Protein AF-0000000085150588 (afdb_homodimer)

Sequence (222 aa):
MSSGKPLPDKWLKNQQAAKATQVAFDLDEKFQYSIRKEALDKGVSPSDQIRTILGLSVSKRPKRPRLTVSLNAEDYVILAQKYGLESESQLEIKKRVLDDLVHFVDTKSSKMSSGKPLPDKWLKNQQAAKATQVAFDLDEKFQYSIRKEALDKGVSPSDQIRTILGLSVSKRPKRPRLTVSLNAEDYVILAQKYGLESESQLEIKKRVLDDLVHFVDTKSSK

Nearest PDB structures (foldseek):
  3trb-assembly1_A  TM=3.420E-01  e=7.280E+00  Coxiella burnetii
  6wbr-assembly1_A  TM=3.311E-01  e=8.889E+00  Acidothermus cellulolyticus 11B
  3trb-assembly1_A  TM=2.715E-01  e=5.198E+00  Coxiella burnetii

Radius of gyration: 21.75 Å; Cα contacts (8 Å, |Δi|>4): 208; chains: 2; bounding box: 63×60×40 Å

Foldseek 3Di:
DPPPPPPPPVVVVVVVVVPDDDDDDDDDPVVLCVLCVVCVVVVHHSVQSVCVVVVHDDDPPNDPPDDDDDDDLVNLPVLCVVVVHDSVPVVVSVVVVVVVVVVVVVVVVVD/DPPPPPPPPVVVVVVVVVPDDDDDDDDDPVVLCVLCVVCVVVVHHSVQSVCVVVVHDDDPPPDPDDDDDDDDLVNLPVLCVVVVHDSVPVVVSVVVVVVVVVVVVVVVVVD

Organism: Shewanella frigidimarina (strain NCIMB 400) (NCBI:txid318167)

Secondary structure (DSSP, 8-state):
--------HHHHHHHHHHHPEEEEE---HHHHHHHHHHHHHHTS-HHHHHHHHHT-----------EEEEE-HHHHHHHHHHHT--TT-HHHHHHHHHHHHHHHHHHHHT-/--------HHHHHHHHHHHPEEEEE---HHHHHHHHHHHHHHTS-HHHHHHHHHT-----------EEEEE-HHHHHHHHHHHT--TT-HHHHHHHHHHHHHHHHHHHHT-

pLDDT: mean 82.76, std 15.66, range [29.34, 97.56]

Structure (mmCIF, N/CA/C/O backbone):
data_AF-0000000085150588-model_v1
#
loop_
_entity.id
_entity.type
_entity.pdbx_description
1 polymer 'Uncharacterized protein'
#
loop_
_atom_site.group_PDB
_atom_site.id
_atom_site.type_symbol
_atom_site.label_atom_id
_atom_site.label_alt_id
_atom_site.label_comp_id
_atom_site.label_asym_id
_atom_site.label_entity_id
_atom_site.label_seq_id
_atom_site.pdbx_PDB_ins_code
_atom_site.Cartn_x
_atom_site.Cartn_y
_atom_site.Cartn_z
_atom_site.occupancy
_atom_site.B_iso_or_equiv
_atom_site.auth_seq_id
_atom_site.auth_comp_id
_atom_site.auth_asym_id
_atom_site.auth_atom_id
_atom_site.pdbx_PDB_model_num
ATOM 1 N N . MET A 1 1 ? 31.609 -27.297 23.453 1 29.34 1 MET A N 1
ATOM 2 C CA . MET A 1 1 ? 30.547 -27.188 22.453 1 29.34 1 MET A CA 1
ATOM 3 C C . MET A 1 1 ? 29.766 -25.891 22.625 1 29.34 1 MET A C 1
ATOM 5 O O . MET A 1 1 ? 29.156 -25.672 23.672 1 29.34 1 MET A O 1
ATOM 9 N N . SER A 1 2 ? 30.203 -24.719 22.188 1 37.94 2 SER A N 1
ATOM 10 C CA . SER A 1 2 ? 29.641 -23.406 22.438 1 37.94 2 SER A CA 1
ATOM 11 C C . SER A 1 2 ? 28.156 -23.375 22.094 1 37.94 2 SER A C 1
ATOM 13 O O . SER A 1 2 ? 27.734 -23.891 21.062 1 37.94 2 SER A O 1
ATOM 15 N N . SER A 1 3 ? 27.219 -23.5 22.984 1 39.31 3 SER A N 1
ATOM 16 C CA . SER A 1 3 ? 25.766 -23.5 22.953 1 39.31 3 SER A CA 1
ATOM 17 C C . SER A 1 3 ? 25.234 -22.359 22.094 1 39.31 3 SER A C 1
ATOM 19 O O . SER A 1 3 ? 25.469 -21.188 22.391 1 39.31 3 SER A O 1
ATOM 21 N N . GLY A 1 4 ? 25.375 -22.406 20.797 1 41.56 4 GLY A N 1
ATOM 22 C CA . GLY A 1 4 ? 24.938 -21.422 19.812 1 41.56 4 GLY A CA 1
ATOM 23 C C . GLY A 1 4 ? 23.594 -20.797 20.156 1 41.56 4 GLY A C 1
ATOM 24 O O . GLY A 1 4 ? 22.625 -21.516 20.406 1 41.56 4 GLY A O 1
ATOM 25 N N . LYS A 1 5 ? 23.547 -19.797 20.984 1 48.47 5 LYS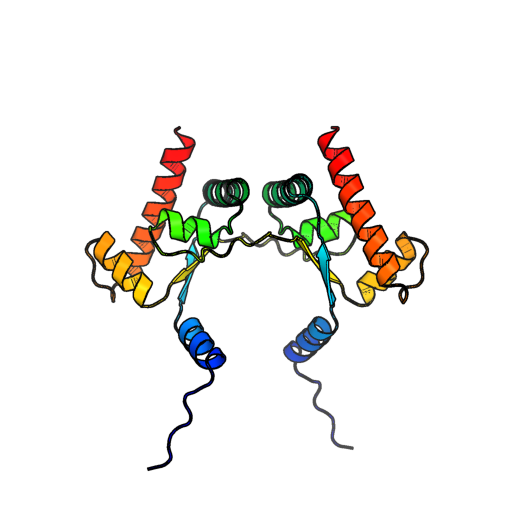 A N 1
ATOM 26 C CA . LYS A 1 5 ? 22.375 -19.062 21.406 1 48.47 5 LYS A CA 1
ATOM 27 C C . LYS A 1 5 ? 21.375 -18.922 20.25 1 48.47 5 LYS A C 1
ATOM 29 O O . LYS A 1 5 ? 21.75 -18.594 19.125 1 48.47 5 LYS A O 1
ATOM 34 N N . PRO A 1 6 ? 20.25 -19.625 20.328 1 51.84 6 PRO A N 1
ATOM 35 C CA . PRO A 1 6 ? 19.203 -19.562 19.312 1 51.84 6 PRO A CA 1
ATOM 36 C C . PRO A 1 6 ? 18.953 -18.156 18.797 1 51.84 6 PRO A C 1
ATOM 38 O O . PRO A 1 6 ? 19.125 -17.188 19.547 1 51.84 6 PRO A O 1
ATOM 41 N N . LEU A 1 7 ? 19.25 -17.891 17.609 1 57.31 7 LEU A N 1
ATOM 42 C CA . LEU A 1 7 ? 19.078 -16.578 17.016 1 57.31 7 LEU A CA 1
ATOM 43 C C . LEU A 1 7 ? 17.719 -15.992 17.375 1 57.31 7 LEU A C 1
ATOM 45 O O . LEU A 1 7 ? 16.734 -16.734 17.531 1 57.31 7 LEU A O 1
ATOM 49 N N . PRO A 1 8 ? 17.688 -14.734 17.891 1 63.12 8 PRO A N 1
ATOM 50 C CA . PRO A 1 8 ? 16.438 -14.07 18.266 1 63.12 8 PRO A CA 1
ATOM 51 C C . PRO A 1 8 ? 15.352 -14.195 17.203 1 63.12 8 PRO A C 1
ATOM 53 O O . PRO A 1 8 ? 15.656 -14.359 16.016 1 63.12 8 PRO A O 1
ATOM 56 N N . ASP A 1 9 ? 14.156 -14.422 17.578 1 59.47 9 ASP A N 1
ATOM 57 C CA . ASP A 1 9 ? 12.969 -14.602 16.75 1 59.47 9 ASP A CA 1
ATOM 58 C C . ASP A 1 9 ? 12.961 -13.609 15.586 1 59.47 9 ASP A C 1
ATOM 60 O O . ASP A 1 9 ? 12.578 -13.961 14.461 1 59.47 9 ASP A O 1
ATOM 64 N N . LYS A 1 10 ? 13.367 -12.422 15.836 1 59.25 10 LYS A N 1
ATOM 65 C CA . LYS A 1 10 ? 13.391 -11.398 14.789 1 59.25 10 LYS A CA 1
ATOM 66 C C . LYS A 1 10 ? 14.336 -11.789 13.656 1 59.25 10 LYS A C 1
ATOM 68 O O . LYS A 1 10 ? 14.039 -11.555 12.484 1 59.25 10 LYS A O 1
ATOM 73 N N . TRP A 1 11 ? 15.336 -12.312 14.016 1 61.72 11 TRP A N 1
ATOM 74 C CA . TRP A 1 11 ? 16.328 -12.711 13.023 1 61.72 11 TRP A CA 1
ATOM 75 C C . TRP A 1 11 ? 15.805 -13.859 12.164 1 61.72 11 TRP A C 1
ATOM 77 O O . TRP A 1 11 ? 16.016 -13.875 10.945 1 61.72 11 TRP A O 1
ATOM 87 N N . LEU A 1 12 ? 15.211 -14.82 12.852 1 58.12 12 LEU A N 1
ATOM 88 C CA . LEU A 1 12 ? 14.625 -15.945 12.117 1 58.12 12 LEU A CA 1
ATOM 89 C C . LEU A 1 12 ? 13.594 -15.453 11.102 1 58.12 12 LEU A C 1
ATOM 91 O O . LEU A 1 12 ? 13.562 -15.93 9.969 1 58.12 12 LEU A O 1
ATOM 95 N N . LYS A 1 13 ? 12.773 -14.57 11.555 1 63.75 13 LYS A N 1
ATOM 96 C CA . LYS A 1 13 ? 11.781 -13.992 10.656 1 63.75 13 LYS A CA 1
ATOM 97 C C . LYS A 1 13 ? 12.445 -13.266 9.484 1 63.75 13 LYS A C 1
ATOM 99 O O . LYS A 1 13 ? 11.977 -13.359 8.352 1 63.75 13 LYS A O 1
ATOM 104 N N . ASN A 1 14 ? 13.492 -12.656 9.891 1 63.53 14 ASN A N 1
ATOM 105 C CA . ASN A 1 14 ? 14.234 -11.969 8.844 1 63.53 14 ASN A CA 1
ATOM 106 C C . ASN A 1 14 ? 14.844 -12.945 7.844 1 63.53 14 ASN A C 1
ATOM 108 O O . ASN A 1 14 ? 14.883 -12.672 6.645 1 63.53 14 ASN A O 1
ATOM 112 N N . GLN A 1 15 ? 15.266 -14.008 8.344 1 62.12 15 GLN A N 1
ATOM 113 C CA . GLN A 1 15 ? 15.844 -15.023 7.473 1 62.12 15 GLN A CA 1
ATOM 114 C C . GLN A 1 15 ? 14.789 -15.633 6.555 1 62.12 15 GLN A C 1
ATOM 116 O O . GLN A 1 15 ? 15.062 -15.891 5.379 1 62.12 15 GLN A O 1
ATOM 121 N N . GLN A 1 16 ? 13.672 -15.906 7.184 1 63.41 16 GLN A N 1
ATOM 122 C CA . GLN A 1 16 ? 12.578 -16.422 6.371 1 63.41 16 GLN A CA 1
ATOM 123 C C . GLN A 1 16 ? 12.156 -15.414 5.309 1 63.41 16 GLN A C 1
ATOM 125 O O . GLN A 1 16 ? 11.906 -15.781 4.16 1 63.41 16 GLN A O 1
ATOM 130 N N . ALA A 1 17 ? 12.125 -14.195 5.805 1 63.41 17 ALA A N 1
ATOM 131 C CA . ALA A 1 17 ? 11.797 -13.133 4.863 1 63.41 17 ALA A CA 1
ATOM 132 C C . ALA A 1 17 ? 12.859 -13.023 3.771 1 63.41 17 ALA A C 1
ATOM 134 O O . ALA A 1 17 ? 12.547 -12.758 2.611 1 63.41 17 ALA A O 1
ATOM 135 N N . ALA A 1 18 ? 13.969 -13.336 4.184 1 64.31 18 ALA A N 1
ATOM 136 C CA . ALA A 1 18 ? 15.094 -13.266 3.252 1 64.31 18 ALA A CA 1
ATOM 137 C C . ALA A 1 18 ? 14.992 -14.352 2.189 1 64.31 18 ALA A C 1
ATOM 139 O O . ALA A 1 18 ? 15.477 -14.18 1.067 1 64.31 18 ALA A O 1
ATOM 140 N N . LYS A 1 19 ? 14.242 -15.367 2.576 1 74.62 19 LYS A N 1
ATOM 141 C CA . LYS A 1 19 ? 14.133 -16.469 1.631 1 74.62 19 LYS A CA 1
ATOM 142 C C . LYS A 1 19 ? 12.898 -16.312 0.743 1 74.62 19 LYS A C 1
ATOM 144 O O . LYS A 1 19 ? 12.781 -16.984 -0.287 1 74.62 19 LYS A O 1
ATOM 149 N N . ALA A 1 20 ? 12.18 -15.391 1.243 1 81.56 20 ALA A N 1
ATOM 150 C CA . ALA A 1 20 ? 10.984 -15.148 0.437 1 81.56 20 ALA A CA 1
ATOM 151 C C . ALA A 1 20 ? 11.32 -14.367 -0.827 1 81.56 20 ALA A C 1
ATOM 153 O O . ALA A 1 20 ? 12.219 -13.516 -0.817 1 81.56 20 ALA A O 1
ATOM 154 N N . THR A 1 21 ? 10.734 -14.828 -1.902 1 84.38 21 THR A N 1
ATOM 155 C CA . THR A 1 21 ? 10.922 -14.133 -3.172 1 84.38 21 THR A CA 1
ATOM 156 C C . THR A 1 21 ? 9.719 -13.242 -3.482 1 84.38 21 THR A C 1
ATOM 158 O O . THR A 1 21 ? 8.578 -13.617 -3.236 1 84.38 21 THR A O 1
ATOM 161 N N . GLN A 1 22 ? 10.062 -12.039 -3.811 1 86.5 22 GLN A N 1
ATOM 162 C CA . GLN A 1 22 ? 9.016 -11.125 -4.258 1 86.5 22 GLN A CA 1
ATOM 163 C C . GLN A 1 22 ? 8.727 -11.312 -5.746 1 86.5 22 GLN A C 1
ATOM 165 O O . GLN A 1 22 ? 9.641 -11.281 -6.57 1 86.5 22 GLN A O 1
ATOM 170 N N . VAL A 1 23 ? 7.5 -11.68 -5.996 1 88.06 23 VAL A N 1
ATOM 171 C CA . VAL A 1 23 ? 7.07 -11.852 -7.379 1 88.06 23 VAL A CA 1
ATOM 172 C C . VAL A 1 23 ? 6.238 -10.648 -7.816 1 88.06 23 VAL A C 1
ATOM 174 O O . VAL A 1 23 ? 5.254 -10.297 -7.16 1 88.06 23 VAL A O 1
ATOM 177 N N . ALA A 1 24 ? 6.73 -10 -8.898 1 87.38 24 ALA A N 1
ATOM 178 C CA . ALA A 1 24 ? 6.008 -8.875 -9.484 1 87.38 24 ALA A CA 1
ATOM 179 C C . ALA A 1 24 ? 5.207 -9.32 -10.703 1 87.38 24 ALA A C 1
ATOM 181 O O . ALA A 1 24 ? 5.703 -10.078 -11.547 1 87.38 24 ALA A O 1
ATOM 182 N N . PHE A 1 25 ? 4 -8.875 -10.695 1 84.94 25 PHE A N 1
ATOM 183 C CA . PHE A 1 25 ? 3.135 -9.234 -11.812 1 84.94 25 PHE A CA 1
ATOM 184 C C . PHE A 1 25 ? 2.881 -8.031 -12.711 1 84.94 25 PHE A C 1
ATOM 186 O O . PHE A 1 25 ? 2.467 -6.969 -12.227 1 84.94 25 PHE A O 1
ATOM 193 N N . ASP A 1 26 ? 3.189 -8.305 -13.93 1 81.19 26 ASP A N 1
ATOM 194 C CA . ASP A 1 26 ? 2.91 -7.262 -14.914 1 81.19 26 ASP A CA 1
ATOM 195 C C . ASP A 1 26 ? 1.558 -7.492 -15.586 1 81.19 26 ASP A C 1
ATOM 197 O O . ASP A 1 26 ? 1.488 -8.078 -16.672 1 81.19 26 ASP A O 1
ATOM 201 N N . LEU A 1 27 ? 0.594 -7.09 -14.961 1 83.06 27 LEU A N 1
ATOM 202 C CA . LEU A 1 27 ? -0.771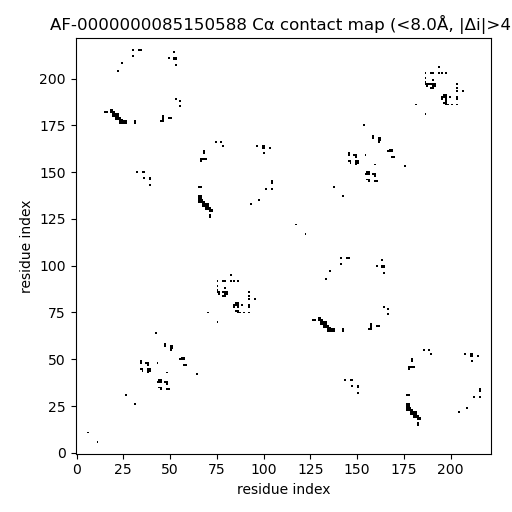 -7.164 -15.469 1 83.06 27 LEU A CA 1
ATOM 203 C C . LEU A 1 27 ? -1.203 -5.828 -16.062 1 83.06 27 LEU A C 1
ATOM 205 O O . LEU A 1 27 ? -0.642 -4.785 -15.727 1 83.06 27 LEU A O 1
ATOM 209 N N . ASP A 1 28 ? -2.109 -5.98 -16.969 1 85.06 28 ASP A N 1
ATOM 210 C CA . ASP A 1 28 ? -2.639 -4.723 -17.5 1 85.06 28 ASP A CA 1
ATOM 211 C C . ASP A 1 28 ? -3.344 -3.926 -16.406 1 85.06 28 ASP A C 1
ATOM 213 O O . ASP A 1 28 ? -3.656 -4.465 -15.344 1 85.06 28 ASP A O 1
ATOM 217 N N . GLU A 1 29 ? -3.451 -2.693 -16.641 1 84.19 29 GLU A N 1
ATOM 218 C CA . GLU A 1 29 ? -3.947 -1.742 -15.648 1 84.19 29 GLU A CA 1
ATOM 219 C C . GLU A 1 29 ? -5.344 -2.127 -15.164 1 84.19 29 GLU A C 1
ATOM 221 O O . GLU A 1 29 ? -5.656 -1.987 -13.984 1 84.19 29 GLU A O 1
ATOM 226 N N . LYS A 1 30 ? -6.164 -2.602 -16.078 1 84.94 30 LYS A N 1
ATOM 227 C CA . LYS A 1 30 ? -7.535 -2.963 -15.727 1 84.94 30 LYS A CA 1
ATOM 228 C C . LYS A 1 30 ? -7.562 -4.121 -14.734 1 84.94 30 LYS A C 1
ATOM 230 O O . LYS A 1 30 ? -8.359 -4.121 -13.789 1 84.94 30 LYS A O 1
ATOM 235 N N . PHE A 1 31 ? -6.68 -5.035 -14.992 1 87.12 31 PHE A N 1
ATOM 236 C CA . PHE A 1 31 ? -6.605 -6.199 -14.125 1 87.12 31 PHE A CA 1
ATOM 237 C C . PHE A 1 31 ? -6.086 -5.812 -12.742 1 87.12 31 PHE A C 1
ATOM 239 O O . PHE A 1 31 ? -6.641 -6.23 -11.727 1 87.12 31 PHE A O 1
ATOM 246 N N . GLN A 1 32 ? -5.082 -5.039 -12.766 1 89.75 32 GLN A N 1
ATOM 247 C CA . GLN A 1 32 ? -4.523 -4.582 -11.5 1 89.75 32 GLN A CA 1
ATOM 248 C C . GLN A 1 32 ? -5.562 -3.82 -10.68 1 89.75 32 GLN A C 1
ATOM 250 O O . GLN A 1 32 ? -5.676 -4.02 -9.469 1 89.75 32 GLN A O 1
ATOM 255 N N . TYR A 1 33 ? -6.238 -2.979 -11.359 1 90.88 33 TYR A N 1
ATOM 256 C CA . TYR A 1 33 ? -7.281 -2.197 -10.703 1 90.88 33 TYR A CA 1
ATOM 257 C C . TYR A 1 33 ? -8.32 -3.105 -10.062 1 90.88 33 TYR A C 1
ATOM 259 O O . TYR A 1 33 ? -8.742 -2.873 -8.922 1 90.88 33 TYR A O 1
ATOM 267 N N . SER A 1 34 ? -8.695 -4.109 -10.789 1 92 34 SER A N 1
ATOM 268 C CA . SER A 1 34 ? -9.727 -5.023 -10.289 1 92 34 SER A CA 1
ATOM 269 C C . SER A 1 34 ? -9.273 -5.719 -9.016 1 92 34 SER A C 1
ATOM 271 O O . SER A 1 34 ? -10.047 -5.84 -8.062 1 92 34 SER A O 1
ATOM 273 N N . ILE A 1 35 ? -8.133 -6.117 -9.016 1 92.5 35 ILE A N 1
ATOM 274 C CA . ILE A 1 35 ? -7.602 -6.809 -7.844 1 92.5 35 ILE A CA 1
ATOM 275 C C . ILE A 1 35 ? -7.504 -5.832 -6.668 1 92.5 35 ILE A C 1
ATOM 277 O O . ILE A 1 35 ? -7.91 -6.156 -5.551 1 92.5 35 ILE A O 1
ATOM 281 N N . ARG A 1 36 ? -6.992 -4.633 -6.891 1 92.88 36 ARG A N 1
ATOM 282 C CA . ARG A 1 36 ? -6.855 -3.619 -5.848 1 92.88 36 ARG A CA 1
ATOM 283 C C . ARG A 1 36 ? -8.219 -3.191 -5.316 1 92.88 36 ARG A C 1
ATOM 285 O O . ARG A 1 36 ? -8.391 -3.004 -4.109 1 92.88 36 ARG A O 1
ATOM 292 N N . LYS A 1 37 ? -9.055 -3.027 -6.238 1 92.56 37 LYS A N 1
ATOM 293 C CA . LYS A 1 37 ? -10.398 -2.623 -5.844 1 92.56 37 LYS A CA 1
ATOM 294 C C . LYS A 1 37 ? -11.062 -3.688 -4.973 1 92.56 37 LYS A C 1
ATOM 296 O O . LYS A 1 37 ? -11.68 -3.371 -3.957 1 92.56 37 LYS A O 1
ATOM 301 N N . GLU A 1 38 ? -10.93 -4.918 -5.359 1 91.75 38 GLU A N 1
ATOM 302 C CA . GLU A 1 38 ? -11.492 -6.008 -4.562 1 91.75 38 GLU A CA 1
ATOM 303 C C . GLU A 1 38 ? -10.844 -6.066 -3.182 1 91.75 38 GLU A C 1
ATOM 305 O O . GLU A 1 38 ? -11.531 -6.281 -2.18 1 91.75 38 GLU A O 1
ATOM 310 N N . ALA A 1 39 ? -9.594 -5.902 -3.168 1 91.81 39 ALA A N 1
ATOM 311 C CA . ALA A 1 39 ? -8.875 -5.879 -1.894 1 91.81 39 ALA A CA 1
ATOM 312 C C . ALA A 1 39 ? -9.398 -4.762 -0.993 1 91.81 39 ALA A C 1
ATOM 314 O O . ALA A 1 39 ? -9.641 -4.98 0.198 1 91.81 39 ALA A O 1
ATOM 315 N N . LEU A 1 40 ? -9.539 -3.637 -1.567 1 90.69 40 LEU A N 1
ATOM 316 C CA . LEU A 1 40 ? -10.055 -2.48 -0.842 1 90.69 40 LEU A CA 1
ATOM 317 C C . LEU A 1 40 ? -11.445 -2.76 -0.294 1 90.69 40 LEU A C 1
ATOM 319 O O . LEU A 1 40 ? -11.727 -2.5 0.88 1 90.69 40 LEU A O 1
ATOM 323 N N . ASP A 1 41 ? -12.297 -3.32 -1.129 1 90.75 41 ASP A N 1
ATOM 324 C CA . ASP A 1 41 ? -13.672 -3.617 -0.74 1 90.75 41 ASP A CA 1
ATOM 325 C C . ASP A 1 41 ? -13.711 -4.621 0.409 1 90.75 41 ASP A C 1
ATOM 327 O O . ASP A 1 41 ? -14.602 -4.562 1.261 1 90.75 41 ASP A O 1
ATOM 331 N N . LYS A 1 42 ? -12.75 -5.469 0.427 1 88.19 42 LYS A N 1
ATOM 332 C CA . LYS A 1 42 ? -12.719 -6.52 1.442 1 88.19 42 LYS A CA 1
ATOM 333 C C . LYS A 1 42 ? -11.906 -6.082 2.66 1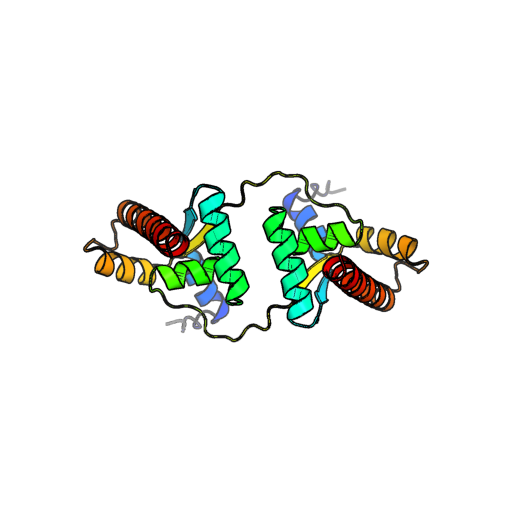 88.19 42 LYS A C 1
ATOM 335 O O . LYS A 1 42 ? -11.852 -6.789 3.666 1 88.19 42 LYS A O 1
ATOM 340 N N . GLY A 1 43 ? -11.164 -4.926 2.494 1 85.75 43 GLY A N 1
ATOM 341 C CA . GLY A 1 43 ? -10.391 -4.395 3.604 1 85.75 43 GLY A CA 1
ATOM 342 C C . GLY A 1 43 ? -9.07 -5.105 3.809 1 85.75 43 GLY A C 1
ATOM 343 O O . GLY A 1 43 ? -8.594 -5.227 4.938 1 85.75 43 GLY A O 1
ATOM 344 N N . VAL A 1 44 ? -8.586 -5.684 2.793 1 87 44 VAL A N 1
ATOM 345 C CA . VAL A 1 44 ? -7.309 -6.391 2.869 1 87 44 VAL A CA 1
ATOM 346 C C . VAL A 1 44 ? -6.312 -5.766 1.894 1 87 44 VAL A C 1
ATOM 348 O O . VAL A 1 44 ? -6.68 -4.902 1.091 1 87 44 VAL A O 1
ATOM 351 N N . SER A 1 45 ? -5.047 -6.074 2.045 1 89.25 45 SER A N 1
ATOM 352 C CA . SER A 1 45 ? -4.031 -5.598 1.11 1 89.25 45 SER A CA 1
ATOM 353 C C . SER A 1 45 ? -4.129 -6.324 -0.228 1 89.25 45 SER A C 1
ATOM 355 O O . SER A 1 45 ? -4.594 -7.465 -0.289 1 89.25 45 SER A O 1
ATOM 357 N N . PRO A 1 46 ? -3.693 -5.609 -1.221 1 90.44 46 PRO A N 1
ATOM 358 C CA . PRO A 1 46 ? -3.645 -6.289 -2.518 1 90.44 46 PRO A CA 1
ATOM 359 C C . PRO A 1 46 ? -2.842 -7.586 -2.475 1 90.44 46 PRO A C 1
ATOM 361 O O . PRO A 1 46 ? -3.23 -8.578 -3.098 1 90.44 46 PRO A O 1
ATOM 364 N N . SER A 1 47 ? -1.81 -7.602 -1.774 1 91.94 47 SER A N 1
ATOM 365 C CA . SER A 1 47 ? -0.998 -8.812 -1.653 1 91.94 47 SER A CA 1
ATOM 366 C C . SER A 1 47 ? -1.772 -9.93 -0.966 1 91.94 47 SER A C 1
ATOM 368 O O . SER A 1 47 ? -1.71 -11.086 -1.39 1 91.94 47 SER A O 1
ATOM 370 N N . ASP A 1 48 ? -2.521 -9.617 0.04 1 92.31 48 ASP A N 1
ATOM 371 C CA . ASP A 1 48 ? -3.35 -10.617 0.711 1 92.31 48 ASP A CA 1
ATOM 372 C C . ASP A 1 48 ? -4.453 -11.125 -0.212 1 92.31 48 ASP A C 1
ATOM 374 O O . ASP A 1 48 ? -4.801 -12.312 -0.18 1 92.31 48 ASP A O 1
ATOM 378 N N . GLN A 1 49 ? -4.992 -10.219 -0.955 1 92.06 49 GLN A N 1
ATOM 379 C CA . GLN A 1 49 ? -6.02 -10.609 -1.918 1 92.06 49 GLN A CA 1
ATOM 380 C C . GLN A 1 49 ? -5.469 -11.602 -2.938 1 92.06 49 GLN A C 1
ATOM 382 O O . GLN A 1 49 ? -6.133 -12.586 -3.27 1 92.06 49 GLN A O 1
ATOM 387 N N . ILE A 1 50 ? -4.281 -11.391 -3.396 1 94.88 50 ILE A N 1
ATOM 388 C CA . ILE A 1 50 ? -3.621 -12.289 -4.34 1 94.88 50 ILE A CA 1
ATOM 389 C C . ILE A 1 50 ? -3.412 -13.656 -3.693 1 94.88 50 ILE A C 1
ATOM 391 O O . ILE A 1 50 ? -3.693 -14.688 -4.309 1 94.88 50 ILE A O 1
ATOM 395 N N . ARG A 1 51 ? -2.934 -13.602 -2.473 1 95.5 51 ARG A N 1
ATOM 396 C CA . ARG A 1 51 ? -2.709 -14.867 -1.778 1 95.5 51 ARG A CA 1
ATOM 397 C C . ARG A 1 51 ? -4.012 -15.641 -1.611 1 95.5 51 ARG A C 1
ATOM 399 O O . ARG A 1 51 ? -4.047 -16.859 -1.789 1 95.5 51 ARG A O 1
ATOM 406 N N . THR A 1 52 ? -5.086 -14.914 -1.359 1 93.44 52 THR A N 1
ATOM 407 C CA . THR A 1 52 ? -6.406 -15.523 -1.231 1 93.44 52 THR A CA 1
ATOM 408 C C . THR A 1 52 ? -6.836 -16.156 -2.549 1 93.44 52 THR A C 1
ATOM 410 O O . THR A 1 52 ? -7.336 -17.297 -2.564 1 93.44 52 THR A O 1
ATOM 413 N N . ILE A 1 53 ? -6.684 -15.43 -3.584 1 92.62 53 ILE A N 1
ATOM 414 C CA . ILE A 1 53 ? -7.047 -15.922 -4.906 1 92.62 53 ILE A CA 1
ATOM 415 C C . ILE A 1 53 ? -6.27 -17.203 -5.211 1 92.62 53 ILE A C 1
ATOM 417 O O . ILE A 1 53 ? -6.805 -18.141 -5.812 1 92.62 53 ILE A O 1
ATOM 421 N N . LEU A 1 54 ? -5.023 -17.297 -4.766 1 94.69 54 LEU A N 1
ATOM 422 C CA . LEU A 1 54 ? -4.129 -18.406 -5.078 1 94.69 54 LEU A CA 1
ATOM 423 C C . LEU A 1 54 ? -4.336 -19.562 -4.102 1 94.69 54 LEU A C 1
ATOM 425 O O . LEU A 1 54 ? -3.766 -20.641 -4.277 1 94.69 54 LEU A O 1
ATOM 429 N N . GLY A 1 55 ? -5.047 -19.266 -3.014 1 93.94 55 GLY A N 1
ATOM 430 C CA . GLY A 1 55 ? -5.289 -20.281 -2.016 1 93.94 55 GLY A CA 1
ATOM 431 C C . GLY A 1 55 ? -4.188 -20.391 -0.979 1 93.94 55 GLY A C 1
ATOM 432 O O . GLY A 1 55 ? -3.967 -21.453 -0.402 1 93.94 55 GLY A O 1
ATOM 433 N N . LEU A 1 56 ? -3.494 -19.422 -0.799 1 95.62 56 LEU A N 1
ATOM 434 C CA . LEU A 1 56 ? -2.41 -19.391 0.177 1 95.62 56 LEU A CA 1
ATOM 435 C C . LEU A 1 56 ? -2.877 -18.781 1.492 1 95.62 56 LEU A C 1
ATOM 437 O O . LEU A 1 56 ? -3.912 -18.109 1.537 1 95.62 56 LEU A O 1
ATOM 441 N N . SER A 1 57 ? -2.146 -19.016 2.439 1 92.38 57 SER A N 1
ATOM 442 C CA . SER A 1 57 ? -2.494 -18.5 3.76 1 92.38 57 SER A CA 1
ATOM 443 C C . SER A 1 57 ? -2.254 -17 3.846 1 92.38 57 SER A C 1
ATOM 445 O O . SER A 1 57 ? -1.316 -16.484 3.234 1 92.38 57 SER A O 1
ATOM 447 N N . VAL A 1 58 ? -3.184 -16.359 4.555 1 89.12 58 VAL A N 1
ATOM 448 C CA . VAL A 1 58 ? -3.051 -14.93 4.797 1 89.12 58 VAL A CA 1
ATOM 449 C C . VAL A 1 58 ? -3.08 -14.656 6.297 1 89.12 58 VAL A C 1
ATOM 451 O O . VAL A 1 58 ? -3.656 -15.43 7.066 1 89.12 58 VAL A O 1
ATOM 454 N N . SER A 1 59 ? -2.357 -13.625 6.582 1 77.06 59 SER A N 1
ATOM 455 C CA . SER A 1 59 ? -2.385 -13.234 7.988 1 77.06 59 SER A CA 1
ATOM 456 C C . SER A 1 59 ? -3.775 -12.766 8.406 1 77.06 59 SER A C 1
ATOM 458 O O . SER A 1 59 ? -4.457 -12.07 7.648 1 77.06 59 SER A O 1
ATOM 460 N N . LYS A 1 60 ? -4.488 -13.406 9.414 1 68.56 60 LYS A N 1
ATOM 461 C CA . LYS A 1 60 ? -5.82 -13.102 9.93 1 68.56 60 LYS A CA 1
ATOM 462 C C . LYS A 1 60 ? -5.824 -11.789 10.711 1 68.56 60 LYS A C 1
ATOM 464 O O . LYS A 1 60 ? -6.867 -11.352 11.203 1 68.56 60 LYS A O 1
ATOM 469 N N . ARG A 1 61 ? -4.875 -11.258 10.992 1 58.69 61 ARG A N 1
ATOM 470 C CA . ARG A 1 61 ? -4.918 -10.133 11.922 1 58.69 61 ARG A CA 1
ATOM 471 C C . ARG A 1 61 ? -5.762 -8.992 11.359 1 58.69 61 ARG A C 1
ATOM 473 O O . ARG A 1 61 ? -5.562 -8.57 10.219 1 58.69 61 ARG A O 1
ATOM 480 N N . PRO A 1 62 ? -7.02 -8.93 12.023 1 54.47 62 PRO A N 1
ATOM 481 C CA . PRO A 1 62 ? -7.934 -7.883 11.57 1 54.47 62 PRO A CA 1
ATOM 482 C C . PRO A 1 62 ? -7.297 -6.496 11.57 1 54.47 62 PRO A C 1
ATOM 484 O O . PRO A 1 62 ? -6.789 -6.047 12.602 1 54.47 62 PRO A O 1
ATOM 487 N N . LYS A 1 63 ? -6.441 -6.074 10.891 1 60.28 63 LYS A N 1
ATOM 488 C CA . LYS A 1 63 ? -5.867 -4.781 11.258 1 60.28 63 LYS A CA 1
ATOM 489 C C . LYS A 1 63 ? -6.754 -3.633 10.789 1 60.28 63 LYS A C 1
ATOM 491 O O . LYS A 1 63 ? -7.504 -3.775 9.82 1 60.28 63 LYS A O 1
ATOM 496 N N . ARG A 1 64 ? -7.387 -2.895 11.766 1 61.22 64 ARG A N 1
ATOM 497 C CA . ARG A 1 64 ? -7.941 -1.601 11.383 1 61.22 64 ARG A CA 1
ATOM 498 C C . ARG A 1 64 ? -6.938 -0.8 10.555 1 61.22 64 ARG A C 1
ATOM 500 O O . ARG A 1 64 ? -6.023 -0.186 11.109 1 61.22 64 ARG A O 1
ATOM 507 N N . PRO A 1 65 ? -7.039 -1.133 9.18 1 68.06 65 PRO A N 1
ATOM 508 C CA . PRO A 1 65 ? -6.012 -0.414 8.422 1 68.06 65 PRO A CA 1
ATOM 509 C C . PRO A 1 65 ? -6.082 1.098 8.625 1 68.06 65 PRO A C 1
ATOM 511 O O . PRO A 1 65 ? -7.141 1.701 8.43 1 68.06 65 PRO A O 1
ATOM 514 N N . ARG A 1 66 ? -5.266 1.681 9.461 1 77.81 66 ARG A N 1
ATOM 515 C CA . ARG A 1 66 ? -5.109 3.123 9.625 1 77.81 66 ARG A CA 1
ATOM 516 C C . ARG A 1 66 ? -4.387 3.732 8.43 1 77.81 66 ARG A C 1
ATOM 518 O O . ARG A 1 66 ? -3.646 3.041 7.723 1 77.81 66 ARG A O 1
ATOM 525 N N . LEU A 1 67 ? -4.781 4.918 8.102 1 88.5 67 LEU A N 1
ATOM 526 C CA . LEU A 1 67 ? -4.031 5.68 7.109 1 88.5 67 LEU A CA 1
ATOM 527 C C . LEU A 1 67 ? -2.783 6.301 7.727 1 88.5 67 LEU A C 1
ATOM 529 O O . LEU A 1 67 ? -2.826 6.801 8.852 1 88.5 67 LEU A O 1
ATOM 533 N N . THR A 1 68 ? -1.707 6.148 7.062 1 90.06 68 THR A N 1
ATOM 534 C CA . THR A 1 68 ? -0.471 6.746 7.555 1 90.06 68 THR A CA 1
ATOM 535 C C . THR A 1 68 ? 0.153 7.648 6.492 1 90.06 68 THR A C 1
ATOM 537 O O . THR A 1 68 ? -0.07 7.457 5.297 1 90.06 68 THR A O 1
ATOM 540 N N . VAL A 1 69 ? 0.784 8.695 6.977 1 91.19 69 VAL A N 1
ATOM 541 C CA . VAL A 1 69 ? 1.562 9.562 6.094 1 91.19 69 VAL A CA 1
ATOM 542 C C . VAL A 1 69 ? 2.875 9.945 6.773 1 91.19 69 VAL A C 1
ATOM 544 O O . VAL A 1 69 ? 2.914 10.156 7.988 1 91.19 69 VAL A O 1
ATOM 547 N N . SER A 1 70 ? 3.881 9.938 5.992 1 91.81 70 SER A N 1
ATOM 548 C CA . SER A 1 70 ? 5.172 10.391 6.492 1 91.81 70 SER A CA 1
ATOM 549 C C . SER A 1 70 ? 5.332 11.898 6.316 1 91.81 70 SER A C 1
ATOM 551 O O . SER A 1 70 ? 5.172 12.422 5.211 1 91.81 70 SER A O 1
ATOM 553 N N . LEU A 1 71 ? 5.699 12.578 7.441 1 93.31 71 LEU A N 1
ATOM 554 C CA . LEU A 1 71 ? 5.945 14.016 7.43 1 93.31 71 LEU A CA 1
ATOM 555 C C . LEU A 1 71 ? 7.371 14.32 7.879 1 93.31 71 LEU A C 1
ATOM 557 O O . LEU A 1 71 ? 7.793 13.891 8.953 1 93.31 71 LEU A O 1
ATOM 561 N N . ASN A 1 72 ? 8.008 15.07 7.09 1 91.75 72 ASN A N 1
ATOM 562 C CA . ASN A 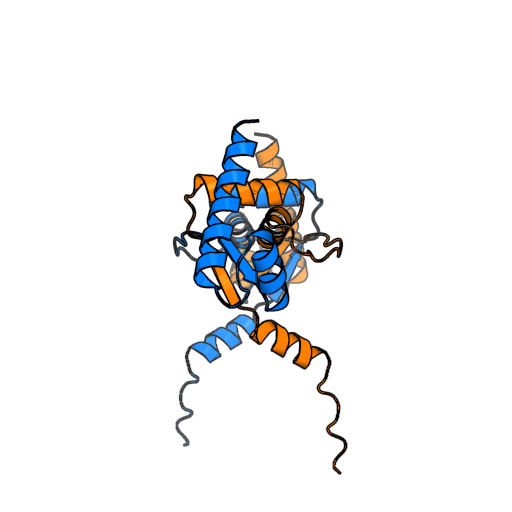1 72 ? 9.336 15.508 7.488 1 91.75 72 ASN A CA 1
ATOM 563 C C . ASN A 1 72 ? 9.328 16.938 8 1 91.75 72 ASN A C 1
ATOM 565 O O . ASN A 1 72 ? 8.273 17.562 8.109 1 91.75 72 ASN A O 1
ATOM 569 N N . ALA A 1 73 ? 10.492 17.484 8.344 1 91.31 73 ALA A N 1
ATOM 570 C CA . ALA A 1 73 ? 10.594 18.812 8.93 1 91.31 73 ALA A CA 1
ATOM 571 C C . ALA A 1 73 ? 10.086 19.875 7.961 1 91.31 73 ALA A C 1
ATOM 573 O O . ALA A 1 73 ? 9.406 20.828 8.367 1 91.31 73 ALA A O 1
ATOM 574 N N . GLU A 1 74 ? 10.398 19.734 6.75 1 93.62 74 GLU A N 1
ATOM 575 C CA . GLU A 1 74 ? 9.945 20.672 5.734 1 93.62 74 GLU A CA 1
ATOM 576 C C . GLU A 1 74 ? 8.422 20.656 5.594 1 93.62 74 GLU A C 1
ATOM 578 O O . GLU A 1 74 ? 7.797 21.703 5.434 1 93.62 74 GLU A O 1
ATOM 583 N N . ASP A 1 75 ? 7.875 19.531 5.633 1 95.75 75 ASP A N 1
ATOM 584 C CA . ASP A 1 75 ? 6.422 19.406 5.578 1 95.75 75 ASP A CA 1
ATOM 585 C C . ASP A 1 75 ? 5.762 20.156 6.73 1 95.75 75 ASP A C 1
ATOM 587 O O . ASP A 1 75 ? 4.75 20.844 6.539 1 95.75 75 ASP A O 1
ATOM 591 N N . TYR A 1 76 ? 6.363 20 7.906 1 95.19 76 TYR A N 1
ATOM 592 C CA . TYR A 1 76 ? 5.801 20.672 9.062 1 95.19 76 TYR A CA 1
ATOM 593 C C . TYR A 1 76 ? 5.859 22.188 8.891 1 95.19 76 TYR A C 1
ATOM 595 O O . TYR A 1 76 ? 4.945 22.906 9.312 1 95.19 76 TYR A O 1
ATOM 603 N N . VAL A 1 77 ? 6.867 22.672 8.281 1 96.25 77 VAL A N 1
ATOM 604 C CA . VAL A 1 77 ? 6.98 24.109 8.016 1 96.25 77 VAL A CA 1
ATOM 605 C C . VAL A 1 77 ? 5.867 24.547 7.07 1 96.25 77 VAL A C 1
ATOM 607 O O . VAL A 1 77 ? 5.203 25.562 7.309 1 96.25 77 VAL A O 1
ATOM 610 N N . ILE A 1 78 ? 5.645 23.797 6.043 1 96.62 78 ILE A N 1
ATOM 611 C CA . ILE A 1 78 ? 4.625 24.109 5.051 1 96.62 78 ILE A CA 1
ATOM 612 C C . ILE A 1 78 ? 3.244 24.078 5.703 1 96.62 78 ILE A C 1
ATOM 614 O O . ILE A 1 78 ? 2.445 25 5.523 1 96.62 78 ILE A O 1
ATOM 618 N N . LEU A 1 79 ? 2.998 23.094 6.477 1 97.12 79 LEU A N 1
ATOM 619 C CA . LEU A 1 79 ? 1.702 22.938 7.125 1 97.12 79 LEU A CA 1
ATOM 620 C C . LEU A 1 79 ? 1.488 24.031 8.18 1 97.12 79 LEU A C 1
ATOM 622 O O . LEU A 1 79 ? 0.371 24.516 8.352 1 97.12 79 LEU A O 1
ATOM 626 N N . ALA A 1 80 ? 2.539 24.312 8.867 1 97.44 80 ALA A N 1
ATOM 627 C CA . ALA A 1 80 ? 2.449 25.391 9.859 1 97.44 80 ALA A CA 1
ATOM 628 C C . ALA A 1 80 ? 2.029 26.703 9.203 1 97.44 80 ALA A C 1
ATOM 630 O O . ALA A 1 80 ? 1.176 27.422 9.734 1 97.44 80 ALA A O 1
ATOM 631 N N . GLN A 1 81 ? 2.557 26.969 8.086 1 97.38 81 GLN A N 1
ATOM 632 C CA . GLN A 1 81 ? 2.199 28.172 7.336 1 97.38 81 GLN A CA 1
ATOM 633 C C . GLN A 1 81 ? 0.751 28.109 6.859 1 97.38 81 GLN A C 1
ATOM 635 O O . GLN A 1 81 ? 0.011 29.094 6.98 1 97.38 81 GLN A O 1
ATOM 640 N N . LYS A 1 82 ? 0.404 27 6.387 1 96.44 82 LYS A N 1
ATOM 641 C CA . LYS A 1 82 ? -0.953 26.797 5.887 1 96.44 82 LYS A CA 1
ATOM 642 C C . LYS A 1 82 ? -1.985 27.047 6.98 1 96.44 82 LYS A C 1
ATOM 644 O O . LYS A 1 82 ? -3.049 27.609 6.723 1 96.44 82 LYS A O 1
ATOM 649 N N . TYR A 1 83 ? -1.608 26.672 8.18 1 97.25 83 TYR A N 1
ATOM 650 C CA . TYR A 1 83 ? -2.59 26.688 9.258 1 97.25 83 TYR A CA 1
ATOM 651 C C . TYR A 1 83 ? -2.35 27.875 10.188 1 97.25 83 TYR A C 1
ATOM 653 O O . TYR A 1 83 ? -3.035 28.016 11.203 1 97.25 83 TYR A O 1
ATOM 661 N N . GLY A 1 84 ? -1.35 28.641 9.883 1 97.31 84 GLY A N 1
ATOM 662 C CA . GLY A 1 84 ? -1.034 29.781 10.727 1 97.31 84 GLY A CA 1
ATOM 663 C C . GLY A 1 84 ? -0.481 29.375 12.086 1 97.31 84 GLY A C 1
ATOM 664 O O . GLY A 1 84 ? -0.855 29.953 13.109 1 97.31 84 GLY A O 1
ATOM 665 N N . LEU A 1 85 ? 0.321 28.391 12.07 1 97.56 85 LEU A N 1
ATOM 666 C CA . LEU A 1 85 ? 0.908 27.859 13.297 1 97.56 85 LEU A CA 1
ATOM 667 C C . LEU A 1 85 ? 2.432 27.891 13.234 1 97.56 85 LEU A C 1
ATOM 669 O O . LEU A 1 85 ? 3.004 28.25 12.203 1 97.56 85 LEU A O 1
ATOM 673 N N . GLU A 1 86 ? 2.977 27.609 14.406 1 96.62 86 GLU A N 1
ATOM 674 C CA . GLU A 1 86 ? 4.418 27.391 14.438 1 96.62 86 GLU A CA 1
ATOM 675 C C . GLU A 1 86 ? 4.758 25.953 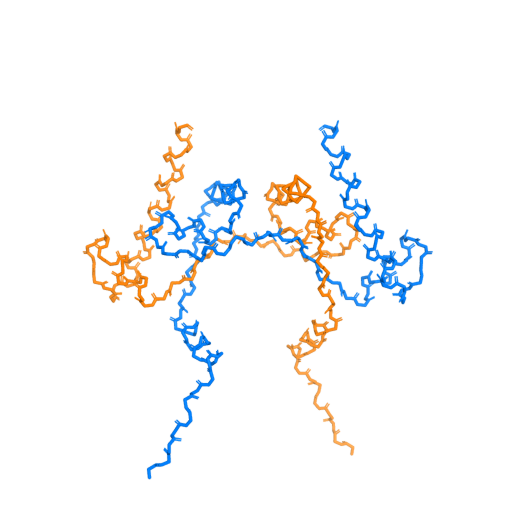14.055 1 96.62 86 GLU A C 1
ATOM 677 O O . GLU A 1 86 ? 4.066 25.016 14.461 1 96.62 86 GLU A O 1
ATOM 682 N N . SER A 1 87 ? 5.879 25.75 13.367 1 93.69 87 SER A N 1
ATOM 683 C CA . SER A 1 87 ? 6.273 24.438 12.875 1 93.69 87 SER A CA 1
ATOM 684 C C . SER A 1 87 ? 6.535 23.469 14.031 1 93.69 87 SER A C 1
ATOM 686 O O . SER A 1 87 ? 6.414 22.25 13.875 1 93.69 87 SER A O 1
ATOM 688 N N . GLU A 1 88 ? 6.785 24.031 15.188 1 93.56 88 GLU A N 1
ATOM 689 C CA . GLU A 1 88 ? 7.078 23.219 16.359 1 93.56 88 GLU A CA 1
ATOM 690 C C . GLU A 1 88 ? 5.797 22.734 17.031 1 93.56 88 GLU A C 1
ATOM 692 O O . GLU A 1 88 ? 5.828 21.828 17.875 1 93.56 88 GLU A O 1
ATOM 697 N N . SER A 1 89 ? 4.691 23.312 16.641 1 94.56 89 SER A N 1
ATOM 698 C CA . SER A 1 89 ? 3.404 22.891 17.188 1 94.56 89 SER A CA 1
ATOM 699 C C . SER A 1 89 ? 2.865 21.672 16.469 1 94.56 89 SER A C 1
ATOM 701 O O . SER A 1 89 ? 1.763 21.703 15.914 1 94.56 89 SER A O 1
ATOM 703 N N . GLN A 1 90 ? 3.566 20.531 16.547 1 91.81 90 GLN A N 1
ATOM 704 C CA . GLN A 1 90 ? 3.301 19.344 15.734 1 91.81 90 GLN A CA 1
ATOM 705 C C . GLN A 1 90 ? 1.942 18.734 16.078 1 91.81 90 GLN A C 1
ATOM 707 O O . GLN A 1 90 ? 1.224 18.266 15.195 1 91.81 90 GLN A O 1
ATOM 712 N N . LEU A 1 91 ? 1.639 18.766 17.359 1 93.19 91 LEU A N 1
ATOM 713 C CA . LEU A 1 91 ? 0.371 18.172 17.766 1 93.19 91 LEU A CA 1
ATOM 714 C C . LEU A 1 91 ? -0.805 18.938 17.156 1 93.19 91 LEU A C 1
ATOM 716 O O . LEU A 1 91 ? -1.749 18.312 16.656 1 93.19 91 LEU A O 1
ATOM 720 N N . GLU A 1 92 ? -0.685 20.25 17.25 1 95.44 92 GLU A N 1
ATOM 721 C CA . GLU A 1 92 ? -1.749 21.078 16.688 1 95.44 92 GLU A CA 1
ATOM 722 C C . GLU A 1 92 ? -1.801 20.938 15.172 1 95.44 92 GLU A C 1
ATOM 724 O O . GLU A 1 92 ? -2.883 20.906 14.578 1 95.44 92 GLU A O 1
ATOM 729 N N . ILE A 1 93 ? -0.673 20.844 14.586 1 95.81 93 ILE A N 1
ATOM 730 C CA . ILE A 1 93 ? -0.613 20.672 13.141 1 95.81 93 ILE A CA 1
ATOM 731 C C . ILE A 1 93 ? -1.277 19.344 12.75 1 95.81 93 ILE A C 1
ATOM 733 O O . ILE A 1 93 ? -2.07 19.297 11.812 1 95.81 93 ILE A O 1
ATOM 737 N N . LYS A 1 94 ? -0.988 18.312 13.477 1 93.69 94 LYS A N 1
ATOM 738 C CA . LYS A 1 94 ? -1.583 17 13.203 1 93.69 94 LYS A CA 1
ATOM 739 C C . LYS A 1 94 ? -3.102 17.047 13.336 1 93.69 94 LYS A C 1
ATOM 741 O O . LYS A 1 94 ? -3.82 16.422 12.555 1 93.69 94 LYS A O 1
ATOM 746 N N . LYS A 1 95 ? -3.592 17.766 14.258 1 93.69 95 LYS A N 1
ATOM 747 C CA . LYS A 1 95 ? -5.031 17.922 14.438 1 93.69 95 LYS A CA 1
ATOM 748 C C . LYS A 1 95 ? -5.664 18.609 13.234 1 93.69 95 LYS A C 1
ATOM 750 O O . LYS A 1 95 ? -6.715 18.188 12.75 1 93.69 95 LYS A O 1
ATOM 755 N N . ARG A 1 96 ? -5.02 19.672 12.789 1 95 96 ARG A N 1
ATOM 756 C CA . ARG A 1 96 ? -5.527 20.406 11.641 1 95 96 ARG A CA 1
ATOM 757 C C . ARG A 1 96 ? -5.5 19.562 10.375 1 95 96 ARG A C 1
ATOM 759 O O . ARG A 1 96 ? -6.383 19.672 9.523 1 95 96 ARG A O 1
ATOM 766 N N . VAL A 1 97 ? -4.441 18.812 10.305 1 94.62 97 VAL A N 1
ATOM 767 C CA . VAL A 1 97 ? -4.324 17.891 9.18 1 94.62 97 VAL A CA 1
ATOM 768 C C . VAL A 1 97 ? -5.516 16.938 9.172 1 94.62 97 VAL A C 1
ATOM 770 O O . VAL A 1 97 ? -6.129 16.719 8.125 1 94.62 97 VAL A O 1
ATOM 773 N N . LEU A 1 98 ? -5.812 16.359 10.273 1 92.31 98 LEU A N 1
ATOM 774 C CA . LEU A 1 98 ? -6.953 15.461 10.383 1 92.31 98 LEU A CA 1
ATOM 775 C C . LEU A 1 98 ? -8.242 16.172 9.969 1 92.31 98 LEU A C 1
ATOM 777 O O . LEU A 1 98 ? -9.055 15.594 9.234 1 92.31 98 LEU A O 1
ATOM 781 N N . ASP A 1 99 ? -8.414 17.359 10.375 1 92.75 99 ASP A N 1
ATOM 782 C CA . ASP A 1 99 ? -9.594 18.141 10.023 1 92.75 99 ASP A CA 1
ATOM 783 C C . ASP A 1 99 ? -9.695 18.344 8.516 1 92.75 99 ASP A C 1
ATOM 785 O O . ASP A 1 99 ? -10.773 18.25 7.934 1 92.75 99 ASP A O 1
ATOM 789 N N . ASP A 1 100 ? -8.586 18.609 7.969 1 92.75 100 ASP A N 1
ATOM 790 C CA . ASP A 1 100 ? -8.547 18.797 6.52 1 92.75 100 ASP A CA 1
ATOM 791 C C . ASP A 1 100 ? -8.961 17.531 5.785 1 92.75 100 ASP A C 1
ATOM 793 O O . ASP A 1 100 ? -9.695 17.594 4.793 1 92.75 100 ASP A O 1
ATOM 797 N N . LEU A 1 101 ? -8.5 16.453 6.25 1 91.94 101 LEU A N 1
ATOM 798 C CA . LEU A 1 101 ? -8.82 15.18 5.613 1 91.94 101 LEU A CA 1
ATOM 799 C C . LEU A 1 101 ? -10.305 14.875 5.73 1 91.94 101 LEU A C 1
ATOM 801 O O . LEU A 1 101 ? -10.938 14.438 4.762 1 91.94 101 LEU A O 1
ATOM 805 N N . VAL A 1 102 ? -10.82 15.094 6.84 1 90.75 102 VAL A N 1
ATOM 806 C CA . VAL A 1 102 ? -12.25 14.859 7.066 1 90.75 102 VAL A CA 1
ATOM 807 C C . VAL A 1 102 ? -13.07 15.773 6.168 1 90.75 102 VAL A C 1
ATOM 809 O O . VAL A 1 102 ? -14.031 15.336 5.531 1 90.75 102 VAL A O 1
ATOM 812 N N . HIS A 1 103 ? -12.648 17.031 6.105 1 90.25 103 HIS A N 1
ATOM 813 C CA . HIS A 1 103 ? -13.359 18.016 5.289 1 90.25 103 HIS A CA 1
ATOM 814 C C . HIS A 1 103 ? -13.305 17.641 3.811 1 90.25 103 HIS A C 1
ATOM 816 O O . HIS A 1 103 ? -14.297 17.781 3.092 1 90.25 103 HIS A O 1
ATOM 822 N N . PHE A 1 104 ? -12.234 17.25 3.385 1 87.56 104 PHE A N 1
ATOM 823 C CA . PHE A 1 104 ? -12.062 16.844 1.994 1 87.56 104 PHE A CA 1
ATOM 824 C C . PHE A 1 104 ? -13.031 15.742 1.627 1 87.56 104 PHE A C 1
ATOM 826 O O . PHE A 1 104 ? -13.703 15.812 0.594 1 87.56 104 PHE A O 1
ATOM 833 N N . VAL A 1 105 ? -13.109 14.711 2.408 1 86.69 105 VAL A N 1
ATOM 834 C CA . VAL A 1 105 ? -13.953 13.555 2.131 1 86.69 105 VAL A CA 1
ATOM 835 C C . VAL A 1 105 ? -15.422 13.969 2.154 1 86.69 105 VAL A C 1
ATOM 837 O O . VAL A 1 105 ? -16.219 13.531 1.313 1 86.69 105 VAL A O 1
ATOM 840 N N . ASP A 1 106 ? -15.781 14.805 3.092 1 87.25 106 ASP A N 1
ATOM 841 C CA . ASP A 1 106 ? -17.156 15.258 3.217 1 87.25 106 ASP A CA 1
ATOM 842 C C . ASP A 1 106 ? -17.578 16.078 1.999 1 87.25 106 ASP A C 1
ATOM 844 O O . ASP A 1 106 ? -18.734 15.992 1.56 1 87.25 106 ASP A O 1
ATOM 848 N N . THR A 1 107 ? -16.688 16.812 1.533 1 84.88 107 THR A N 1
ATOM 849 C CA . THR A 1 107 ? -17 17.656 0.382 1 84.88 107 THR A CA 1
ATOM 850 C C . THR A 1 107 ? -17.109 16.812 -0.886 1 84.88 107 THR A C 1
ATOM 852 O O . THR A 1 107 ? -17.922 17.125 -1.773 1 84.88 107 THR A O 1
ATOM 855 N N . LYS A 1 108 ? -16.281 15.828 -0.988 1 79.56 108 LYS A N 1
ATOM 856 C CA . LYS A 1 108 ? -16.344 14.969 -2.164 1 79.56 108 LYS A CA 1
ATOM 857 C C . LYS A 1 108 ? -17.594 14.094 -2.145 1 79.56 108 LYS A C 1
ATOM 859 O O . LYS A 1 108 ? -18.188 13.828 -3.191 1 79.56 108 LYS A O 1
ATOM 864 N N . SER A 1 109 ? -17.891 13.531 -1.075 1 69.56 109 SER A N 1
ATOM 865 C CA . SER A 1 109 ? -19.094 12.719 -0.962 1 69.56 109 SER A CA 1
ATOM 866 C C . SER A 1 109 ? -20.344 13.555 -1.228 1 69.56 109 SER A C 1
ATOM 868 O O . SER A 1 109 ? -21.375 13.016 -1.644 1 69.56 109 SER A O 1
ATOM 870 N N . SER A 1 110 ? -20.25 14.75 -0.99 1 63.94 110 SER A N 1
ATOM 871 C CA . SER A 1 110 ? -21.375 15.641 -1.215 1 63.94 110 SER A CA 1
ATOM 872 C C . SER A 1 110 ? -21.5 16.016 -2.689 1 63.94 110 SER A C 1
ATOM 874 O O . SER A 1 110 ? -22.547 16.516 -3.123 1 63.94 110 SER A O 1
ATOM 876 N N . LYS A 1 111 ? -20.422 15.82 -3.41 1 54.72 111 LYS A N 1
ATOM 877 C CA . LYS A 1 111 ? -20.562 16.094 -4.836 1 54.72 111 LYS A CA 1
ATOM 878 C C . LYS A 1 111 ? -20.859 14.828 -5.621 1 54.72 111 LYS A C 1
ATOM 880 O O . LYS A 1 111 ? -20.312 13.758 -5.316 1 54.72 111 LYS A O 1
ATOM 885 N N . MET B 1 1 ? 43.25 17.5 9.266 1 29.41 1 MET B N 1
ATOM 886 C CA . MET B 1 1 ? 41.844 17.719 9.109 1 29.41 1 MET B CA 1
ATOM 887 C C . MET B 1 1 ? 41.188 16.594 8.312 1 29.41 1 MET B C 1
ATOM 889 O O . MET B 1 1 ? 41.469 16.438 7.121 1 29.41 1 MET B O 1
ATOM 893 N N . SER B 1 2 ? 40.938 15.406 8.844 1 38.53 2 SER B N 1
ATOM 894 C CA . SER B 1 2 ? 40.469 14.211 8.148 1 38.53 2 SER B CA 1
ATOM 895 C C . SER B 1 2 ? 39.219 14.5 7.328 1 38.53 2 SER B C 1
ATOM 897 O O . SER B 1 2 ? 38.312 15.18 7.797 1 38.53 2 SER B O 1
ATOM 899 N N . SER B 1 3 ? 39.25 14.703 6.043 1 40.06 3 SER B N 1
ATOM 900 C CA . SER B 1 3 ? 38.25 15 5.02 1 40.06 3 SER B CA 1
ATOM 901 C C . SER B 1 3 ? 37.062 14.078 5.141 1 40.06 3 SER B C 1
ATOM 903 O O . SER B 1 3 ? 37.188 12.859 5.043 1 40.06 3 SER B O 1
ATOM 905 N N . GLY B 1 4 ? 36.219 14.227 6.156 1 41.56 4 GLY B N 1
ATOM 906 C CA . GLY B 1 4 ? 35.031 13.453 6.445 1 41.56 4 GLY B CA 1
ATOM 907 C C . GLY B 1 4 ? 34.25 13.07 5.203 1 41.56 4 GLY B C 1
ATOM 908 O O . GLY B 1 4 ? 33.875 13.938 4.406 1 41.56 4 GLY B O 1
ATOM 909 N N . LYS B 1 5 ? 34.594 12.023 4.527 1 48.66 5 LYS B N 1
ATOM 910 C CA . LYS B 1 5 ? 33.969 11.484 3.33 1 48.66 5 LYS B CA 1
ATOM 911 C C . LYS B 1 5 ? 32.469 11.656 3.387 1 48.66 5 LYS B C 1
ATOM 913 O O . LYS B 1 5 ? 31.828 11.375 4.41 1 48.66 5 LYS B O 1
ATOM 918 N N . PRO B 1 6 ? 31.906 12.57 2.576 1 52.25 6 PRO B N 1
ATOM 919 C CA . PRO B 1 6 ? 30.453 12.812 2.521 1 52.25 6 PRO B CA 1
ATOM 920 C C . PRO B 1 6 ? 29.641 11.523 2.582 1 52.25 6 PRO B C 1
ATOM 922 O O . PRO B 1 6 ? 30.094 10.477 2.121 1 52.25 6 PRO B O 1
ATOM 925 N N . LEU B 1 7 ? 28.922 11.328 3.613 1 57.41 7 LEU B N 1
ATOM 926 C CA . LEU B 1 7 ? 28.109 10.125 3.785 1 57.41 7 LEU B CA 1
ATOM 927 C C . LEU B 1 7 ? 27.344 9.805 2.508 1 57.41 7 LEU B C 1
ATOM 929 O O . LEU B 1 7 ? 26.953 10.711 1.771 1 57.41 7 LEU B O 1
ATOM 933 N N . PRO B 1 8 ? 27.438 8.547 2.01 1 63.19 8 PRO B N 1
ATOM 934 C CA . PRO B 1 8 ? 26.75 8.117 0.792 1 63.19 8 PRO B CA 1
ATOM 935 C C . PRO B 1 8 ? 25.297 8.555 0.759 1 63.19 8 PRO B C 1
ATOM 937 O O . PRO B 1 8 ? 24.672 8.742 1.812 1 63.19 8 PRO B O 1
ATOM 940 N N . ASP B 1 9 ? 24.812 9.016 -0.332 1 59.91 9 ASP B N 1
ATOM 941 C CA . ASP B 1 9 ? 23.453 9.492 -0.598 1 59.91 9 ASP B CA 1
ATOM 942 C C . ASP B 1 9 ? 22.422 8.617 0.095 1 59.91 9 ASP B C 1
ATOM 944 O O . ASP B 1 9 ? 21.422 9.125 0.624 1 59.91 9 ASP B O 1
ATOM 948 N N . LYS B 1 10 ? 22.641 7.359 0.1 1 59.53 10 LYS B N 1
ATOM 949 C CA . LYS B 1 10 ? 21.703 6.438 0.729 1 59.53 10 LYS B CA 1
ATOM 950 C C . LYS B 1 10 ? 21.578 6.711 2.227 1 59.53 10 LYS B C 1
ATOM 952 O O . LYS B 1 10 ? 20.484 6.633 2.791 1 59.53 10 LYS B O 1
ATOM 957 N N . TRP B 1 11 ? 22.609 6.957 2.76 1 62.06 11 TRP B N 1
ATOM 958 C CA . TRP B 1 11 ? 22.625 7.219 4.195 1 62.06 11 TRP B CA 1
ATOM 959 C C . TRP B 1 11 ? 21.891 8.516 4.523 1 62.06 11 TRP B C 1
ATOM 961 O O . TRP B 1 11 ? 21.141 8.578 5.504 1 62.06 11 TRP B O 1
ATOM 971 N N . LEU B 1 12 ? 22.188 9.531 3.709 1 58.47 12 LEU B N 1
ATOM 972 C CA . LEU B 1 12 ? 21.5 10.805 3.902 1 58.47 12 LEU B CA 1
ATOM 973 C C . LEU B 1 12 ? 20 10.625 3.812 1 58.47 12 LEU B C 1
ATOM 975 O O . LEU B 1 12 ? 19.25 11.188 4.617 1 58.47 12 LEU B O 1
ATOM 979 N N . LYS B 1 13 ? 19.594 9.898 2.824 1 64.31 13 LYS B N 1
ATOM 980 C CA . LYS B 1 13 ? 18.172 9.625 2.66 1 64.31 13 LYS B CA 1
ATOM 981 C C . LYS B 1 13 ? 17.609 8.867 3.861 1 64.31 13 LYS B C 1
ATOM 983 O O . LYS B 1 13 ? 16.5 9.148 4.316 1 64.31 13 LYS B O 1
ATOM 988 N N . ASN B 1 14 ? 18.469 8.016 4.285 1 63.62 14 ASN B N 1
ATOM 989 C CA . ASN B 1 14 ? 18.047 7.266 5.465 1 63.62 14 ASN B CA 1
ATOM 990 C C . ASN B 1 14 ? 17.938 8.172 6.691 1 63.62 14 ASN B C 1
ATOM 992 O O . ASN B 1 14 ? 17.031 7.996 7.512 1 63.62 14 ASN B O 1
ATOM 996 N N . GLN B 1 15 ? 18.781 9.062 6.766 1 62 15 GLN B N 1
ATOM 997 C CA . GLN B 1 15 ? 18.75 9.992 7.887 1 62 15 GLN B CA 1
ATOM 998 C C . GLN B 1 15 ? 17.516 10.883 7.82 1 62 15 GLN B C 1
ATOM 1000 O O . GLN B 1 15 ? 16.891 11.18 8.844 1 62 15 GLN B O 1
ATOM 1005 N N . GLN B 1 16 ? 17.297 11.352 6.605 1 64.12 16 GLN B N 1
ATOM 1006 C CA . GLN B 1 16 ? 16.109 12.164 6.426 1 64.12 16 GLN B CA 1
ATOM 1007 C C . GLN B 1 16 ? 14.844 11.367 6.746 1 64.12 16 GLN B C 1
ATOM 1009 O O . GLN B 1 16 ? 13.93 11.875 7.391 1 64.12 16 GLN B O 1
ATOM 1014 N N . ALA B 1 17 ? 14.93 10.141 6.266 1 63.81 17 ALA B N 1
ATOM 1015 C CA . ALA B 1 17 ? 13.805 9.258 6.566 1 63.81 17 ALA B CA 1
ATOM 1016 C C . ALA B 1 17 ? 13.695 9.008 8.07 1 63.81 17 ALA B C 1
ATOM 1018 O O . ALA B 1 17 ? 12.586 8.914 8.609 1 63.81 17 ALA B O 1
ATOM 1019 N N . ALA B 1 18 ? 14.781 9.039 8.617 1 64.81 18 ALA B N 1
ATOM 1020 C CA . ALA B 1 18 ? 14.828 8.805 10.055 1 64.81 18 ALA B CA 1
ATOM 1021 C C . ALA B 1 18 ? 14.219 9.977 10.82 1 64.81 18 ALA B C 1
ATOM 1023 O O . ALA B 1 18 ? 13.688 9.797 11.922 1 64.81 18 ALA B O 1
ATOM 1024 N N . LYS B 1 19 ? 14.227 11.094 10.125 1 74.56 19 LYS B N 1
ATOM 1025 C CA . LYS B 1 19 ? 13.695 12.273 10.797 1 74.56 19 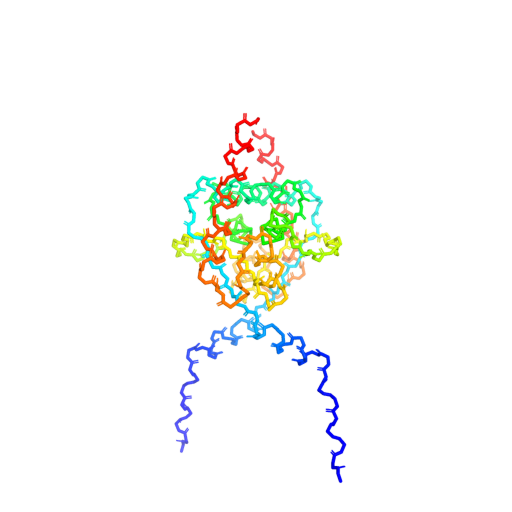LYS B CA 1
ATOM 1026 C C . LYS B 1 19 ? 12.211 12.453 10.5 1 74.56 19 LYS B C 1
ATOM 1028 O O . LYS B 1 19 ? 11.531 13.219 11.188 1 74.56 19 LYS B O 1
ATOM 1033 N N . ALA B 1 20 ? 11.906 11.664 9.547 1 82.56 20 ALA B N 1
ATOM 1034 C CA . ALA B 1 20 ? 10.484 11.758 9.211 1 82.56 20 ALA B CA 1
ATOM 1035 C C . ALA B 1 20 ? 9.625 11.039 10.25 1 82.56 20 ALA B C 1
ATOM 1037 O O . ALA B 1 20 ? 10.039 10.023 10.812 1 82.56 20 ALA B O 1
ATOM 1038 N N . THR B 1 21 ? 8.555 11.719 10.617 1 84.81 21 THR B N 1
ATOM 1039 C CA . THR B 1 21 ? 7.609 11.125 11.555 1 84.81 21 THR B CA 1
ATOM 1040 C C . THR B 1 21 ? 6.41 10.539 10.812 1 84.81 21 THR B C 1
ATOM 1042 O O . THR B 1 21 ? 5.906 11.141 9.859 1 84.81 21 THR B O 1
ATOM 1045 N N . GLN B 1 22 ? 6.152 9.305 11.156 1 86.62 22 GLN B N 1
ATOM 1046 C CA . GLN B 1 22 ? 4.949 8.68 10.617 1 86.62 22 GLN B CA 1
ATOM 1047 C C . GLN B 1 22 ? 3.717 9.062 11.422 1 86.62 22 GLN B C 1
ATOM 1049 O O . GLN B 1 22 ? 3.705 8.922 12.648 1 86.62 22 GLN B O 1
ATOM 1054 N N . VAL B 1 23 ? 2.812 9.711 10.75 1 88.12 23 VAL B N 1
ATOM 1055 C CA . VAL B 1 23 ? 1.557 10.102 11.383 1 88.12 23 VAL B CA 1
ATOM 1056 C C . VAL B 1 23 ? 0.445 9.141 10.961 1 88.12 23 VAL B C 1
ATOM 1058 O O . VAL B 1 23 ? 0.213 8.938 9.766 1 88.12 23 VAL B O 1
ATOM 1061 N N . ALA B 1 24 ? -0.171 8.523 12 1 87.38 24 ALA B N 1
ATOM 1062 C CA . ALA B 1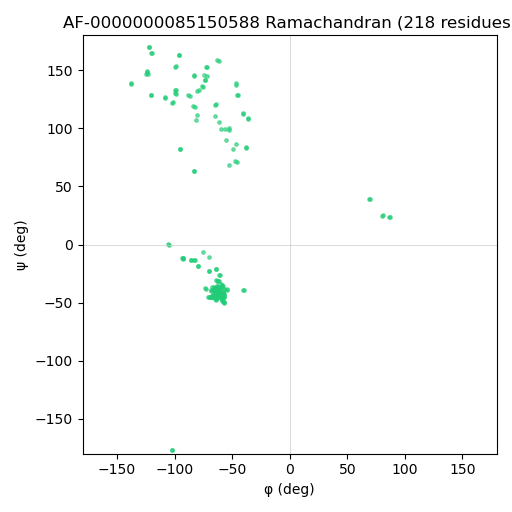 24 ? -1.308 7.637 11.773 1 87.38 24 ALA B CA 1
ATOM 1063 C C . ALA B 1 24 ? -2.627 8.352 12.047 1 87.38 24 ALA B C 1
ATOM 1065 O O . ALA B 1 24 ? -2.756 9.062 13.047 1 87.38 24 ALA B O 1
ATOM 1066 N N . PHE B 1 25 ? -3.49 8.164 11.117 1 84.94 25 PHE B N 1
ATOM 1067 C CA . PHE B 1 25 ? -4.793 8.805 11.281 1 84.94 25 PHE B CA 1
ATOM 1068 C C . PHE B 1 25 ? -5.867 7.773 11.602 1 84.94 25 PHE B C 1
ATOM 1070 O O . PHE B 1 25 ? -6.004 6.773 10.891 1 84.94 25 PHE B O 1
ATOM 1077 N N . ASP B 1 26 ? -6.504 8.094 12.656 1 81.25 26 ASP B N 1
ATOM 1078 C CA . ASP B 1 26 ? -7.625 7.238 13.031 1 81.25 26 ASP B CA 1
ATOM 1079 C C . ASP B 1 26 ? -8.945 7.801 12.508 1 81.25 26 ASP B C 1
ATOM 1081 O O . ASP B 1 26 ? -9.656 8.5 13.234 1 81.25 26 ASP B O 1
ATOM 1085 N N . LEU B 1 27 ? -9.195 7.531 11.336 1 83.06 27 LEU B N 1
ATOM 1086 C CA . LEU B 1 27 ? -10.438 7.934 10.688 1 83.06 27 LEU B CA 1
ATOM 1087 C C . LEU B 1 27 ? -11.43 6.781 10.656 1 83.06 27 LEU B C 1
ATOM 1089 O O . LEU B 1 27 ? -11.047 5.617 10.75 1 83.06 27 LEU B O 1
ATOM 1093 N N . ASP B 1 28 ? -12.656 7.219 10.641 1 85 28 ASP B N 1
ATOM 1094 C CA . ASP B 1 28 ? -13.648 6.16 10.492 1 85 28 ASP B CA 1
ATOM 1095 C C . ASP B 1 28 ? -13.469 5.422 9.164 1 85 28 ASP B C 1
ATOM 1097 O O . ASP B 1 28 ? -12.781 5.906 8.266 1 85 28 ASP B O 1
ATOM 1101 N N . GLU B 1 29 ? -13.961 4.273 9.148 1 84.19 29 GLU B N 1
ATOM 1102 C CA . GLU B 1 29 ? -13.766 3.354 8.031 1 84.19 29 GLU B CA 1
ATOM 1103 C C . GLU B 1 29 ? -14.242 3.969 6.719 1 84.19 29 GLU B C 1
ATOM 1105 O O . GLU B 1 29 ? -13.609 3.787 5.676 1 84.19 29 GLU B O 1
ATOM 1110 N N . LYS B 1 30 ? -15.336 4.688 6.77 1 84.88 30 LYS B N 1
ATOM 1111 C CA . LYS B 1 30 ? -15.906 5.285 5.566 1 84.88 30 LYS B CA 1
ATOM 1112 C C . LYS B 1 30 ? -14.953 6.328 4.973 1 84.88 30 LYS B C 1
ATOM 1114 O O . LYS B 1 30 ? -14.789 6.398 3.756 1 84.88 30 LYS B O 1
ATOM 1119 N N . PHE B 1 31 ? -14.383 7.051 5.879 1 87.06 31 PHE B N 1
ATOM 1120 C CA . PHE B 1 31 ? -13.453 8.086 5.445 1 87.06 31 PHE B CA 1
ATOM 1121 C C . PHE B 1 31 ? -12.188 7.473 4.863 1 87.06 31 PHE B C 1
ATOM 1123 O O . PHE B 1 31 ? -11.719 7.895 3.803 1 87.06 31 PHE B O 1
ATOM 1130 N N . GLN B 1 32 ? -11.711 6.52 5.547 1 89.56 32 GLN B N 1
ATOM 1131 C CA . GLN B 1 32 ? -10.516 5.836 5.062 1 89.56 32 GLN B CA 1
ATOM 1132 C C . GLN B 1 32 ? -10.758 5.23 3.682 1 89.56 32 GLN B C 1
ATOM 1134 O O . GLN B 1 32 ? -9.898 5.328 2.801 1 89.56 32 GLN B O 1
ATOM 1139 N N . TYR B 1 33 ? -11.875 4.617 3.574 1 90.75 33 TYR B N 1
ATOM 1140 C CA . TYR B 1 33 ? -12.242 4.012 2.297 1 90.75 33 TYR B CA 1
ATOM 1141 C C . TYR B 1 33 ? -12.258 5.051 1.186 1 90.75 33 TYR B C 1
ATOM 1143 O O . TYR B 1 33 ? -11.758 4.805 0.088 1 90.75 33 TYR B O 1
ATOM 1151 N N . SER B 1 34 ? -12.82 6.176 1.486 1 91.94 34 SER B N 1
ATOM 1152 C CA . SER B 1 34 ? -12.938 7.234 0.488 1 91.94 34 SER B CA 1
ATOM 1153 C C . SER B 1 34 ? -11.57 7.703 0.013 1 91.94 34 SER B C 1
ATOM 1155 O O . SER B 1 34 ? -11.352 7.895 -1.186 1 91.94 34 SER B O 1
ATOM 1157 N N . ILE B 1 35 ? -10.734 7.852 0.875 1 92.44 35 ILE B N 1
ATOM 1158 C CA . ILE B 1 35 ? -9.391 8.305 0.535 1 92.44 35 ILE B CA 1
ATOM 1159 C C . ILE B 1 35 ? -8.672 7.227 -0.279 1 92.44 35 ILE B C 1
ATOM 1161 O O . ILE B 1 35 ? -8.055 7.523 -1.306 1 92.44 35 ILE B O 1
ATOM 1165 N N . ARG B 1 36 ? -8.758 5.977 0.135 1 92.81 36 ARG B N 1
ATOM 1166 C CA . ARG B 1 36 ? -8.125 4.867 -0.565 1 92.81 36 ARG B CA 1
ATOM 1167 C C . ARG B 1 36 ? -8.711 4.684 -1.959 1 92.81 36 ARG B C 1
ATOM 1169 O O . ARG B 1 36 ? -7.988 4.426 -2.92 1 92.81 36 ARG B O 1
ATOM 1176 N N . LYS B 1 37 ? -9.977 4.777 -1.964 1 92.5 37 LYS B N 1
ATOM 1177 C CA . LYS B 1 37 ? -10.648 4.629 -3.25 1 92.5 37 LYS B CA 1
ATOM 1178 C C . LYS B 1 37 ? -10.219 5.727 -4.223 1 92.5 37 LYS B C 1
ATOM 1180 O O . LYS B 1 37 ? -9.953 5.453 -5.395 1 92.5 37 LYS B O 1
ATOM 1185 N N . GLU B 1 38 ? -10.164 6.93 -3.752 1 91.88 38 GLU B N 1
ATOM 1186 C CA . GLU B 1 38 ? -9.719 8.031 -4.602 1 91.88 38 GLU B CA 1
ATOM 1187 C C . GLU B 1 38 ? -8.273 7.824 -5.062 1 91.88 38 GLU B C 1
ATOM 1189 O O . GLU B 1 38 ? -7.949 8.086 -6.223 1 91.88 38 GLU B O 1
ATOM 1194 N N . ALA B 1 39 ? -7.48 7.398 -4.176 1 92.06 39 ALA B N 1
ATOM 1195 C CA . ALA B 1 39 ? -6.094 7.105 -4.523 1 92.06 39 ALA B CA 1
ATOM 1196 C C . ALA B 1 39 ? -6.012 6.047 -5.617 1 92.06 39 ALA B C 1
ATOM 1198 O O . ALA B 1 39 ? -5.258 6.199 -6.586 1 92.06 39 ALA B O 1
ATOM 1199 N N . LEU B 1 40 ? -6.758 5.035 -5.418 1 90.94 40 LEU B N 1
ATOM 1200 C CA . LEU B 1 40 ? -6.809 3.949 -6.395 1 90.94 40 LEU B CA 1
ATOM 1201 C C . LEU B 1 40 ? -7.258 4.465 -7.758 1 90.94 40 LEU B C 1
ATOM 1203 O O . LEU B 1 40 ? -6.637 4.16 -8.773 1 90.94 40 LEU B O 1
ATOM 1207 N N . ASP B 1 41 ? -8.305 5.258 -7.754 1 91 41 ASP B N 1
ATOM 1208 C CA . ASP B 1 41 ? -8.852 5.801 -8.992 1 91 41 ASP B CA 1
ATOM 1209 C C . ASP B 1 41 ? -7.832 6.68 -9.711 1 91 41 ASP B C 1
ATOM 1211 O O . ASP B 1 41 ? -7.809 6.73 -10.945 1 91 41 ASP B O 1
ATOM 1215 N N . LYS B 1 42 ? -7.008 7.301 -8.953 1 88.38 42 LYS B N 1
ATOM 1216 C CA . LYS B 1 42 ? -6.027 8.219 -9.523 1 88.38 42 LYS B CA 1
ATOM 1217 C C . LYS B 1 42 ? -4.707 7.516 -9.797 1 88.38 42 LYS B C 1
ATOM 1219 O O . LYS B 1 42 ? -3.789 8.102 -10.375 1 88.38 42 LYS B O 1
ATOM 1224 N N . GLY B 1 43 ? -4.57 6.266 -9.242 1 86.19 43 GLY B N 1
ATOM 1225 C CA . GLY B 1 43 ? -3.369 5.477 -9.477 1 86.19 43 GLY B CA 1
ATOM 1226 C C . GLY B 1 43 ? -2.209 5.879 -8.586 1 86.19 43 GLY B C 1
ATOM 1227 O O . GLY B 1 43 ? -1.048 5.785 -8.992 1 86.19 43 GLY B O 1
ATOM 1228 N N . VAL B 1 44 ? -2.523 6.426 -7.492 1 87.12 44 VAL B N 1
ATOM 1229 C CA . VAL B 1 44 ? -1.488 6.836 -6.547 1 87.12 44 VAL B CA 1
ATOM 1230 C C . VAL B 1 44 ? -1.683 6.109 -5.219 1 87.12 44 VAL B C 1
ATOM 1232 O O . VAL B 1 44 ? -2.691 5.426 -5.02 1 87.12 44 VAL B O 1
ATOM 1235 N N . SER B 1 45 ? -0.677 6.125 -4.371 1 89.5 45 SER B N 1
ATOM 1236 C CA . SER B 1 45 ? -0.799 5.535 -3.045 1 89.5 45 SER B CA 1
ATOM 1237 C C . SER B 1 45 ? -1.687 6.383 -2.141 1 89.5 45 SER B C 1
ATOM 1239 O O . SER B 1 45 ? -1.797 7.598 -2.332 1 89.5 45 SER B O 1
ATOM 1241 N N . PRO B 1 46 ? -2.266 5.703 -1.218 1 90.44 46 PRO B N 1
ATOM 1242 C CA . PRO B 1 46 ? -3.037 6.469 -0.238 1 90.44 46 PRO B CA 1
ATOM 1243 C C . PRO B 1 46 ? -2.213 7.562 0.437 1 90.44 46 PRO B C 1
ATOM 1245 O O . PRO B 1 46 ? -2.713 8.664 0.666 1 90.44 46 PRO B O 1
ATOM 1248 N N . SER B 1 47 ? -1.034 7.293 0.717 1 92 47 SER B N 1
ATOM 1249 C CA . SER B 1 47 ? -0.167 8.289 1.339 1 92 47 SER B CA 1
ATOM 1250 C C . SER B 1 47 ? 0.067 9.477 0.41 1 92 47 SER B C 1
ATOM 1252 O O . SER B 1 47 ? 0.045 10.625 0.849 1 92 47 SER B O 1
ATOM 1254 N N . ASP B 1 48 ? 0.246 9.25 -0.847 1 92.5 48 ASP B N 1
ATOM 1255 C CA . ASP B 1 48 ? 0.403 10.328 -1.814 1 92.5 48 ASP B CA 1
ATOM 1256 C C . ASP B 1 48 ? -0.885 11.141 -1.947 1 92.5 48 ASP B C 1
ATOM 1258 O O . ASP B 1 48 ? -0.842 12.359 -2.117 1 92.5 48 ASP B O 1
ATOM 1262 N N . GLN B 1 49 ? -1.964 10.43 -1.921 1 92.19 49 GLN B N 1
ATOM 1263 C CA . GLN B 1 49 ? -3.256 11.109 -1.977 1 92.19 49 GLN B CA 1
ATOM 1264 C C . GLN B 1 49 ? -3.434 12.055 -0.793 1 92.19 49 GLN B C 1
ATOM 1266 O O . GLN B 1 49 ? -3.902 13.18 -0.958 1 92.19 49 GLN B O 1
ATOM 1271 N N . ILE B 1 50 ? -3.029 11.648 0.354 1 94.81 50 ILE B N 1
ATOM 1272 C CA . ILE B 1 50 ? -3.096 12.469 1.56 1 94.81 50 ILE B CA 1
ATOM 1273 C C . ILE B 1 50 ? -2.203 13.695 1.398 1 94.81 50 ILE B C 1
ATOM 1275 O O . ILE B 1 50 ? -2.617 14.812 1.705 1 94.81 50 ILE B O 1
ATOM 1279 N N . ARG B 1 51 ? -1.021 13.445 0.916 1 95.62 51 ARG B N 1
ATOM 1280 C CA . ARG B 1 51 ? -0.104 14.562 0.72 1 95.62 51 ARG B CA 1
ATOM 1281 C C . ARG B 1 51 ? -0.673 15.57 -0.274 1 95.62 51 ARG B C 1
ATOM 1283 O O . ARG B 1 51 ? -0.57 16.781 -0.068 1 95.62 51 ARG B O 1
ATOM 1290 N N . THR B 1 52 ? -1.349 15.062 -1.284 1 93.62 52 THR B N 1
ATOM 1291 C CA . THR B 1 52 ? -1.991 15.922 -2.277 1 93.62 52 THR B CA 1
ATOM 1292 C C . THR B 1 52 ? -3.1 16.75 -1.638 1 93.62 52 THR B C 1
ATOM 1294 O O . THR B 1 52 ? -3.201 17.953 -1.888 1 93.62 52 THR B O 1
ATOM 1297 N N . ILE B 1 53 ? -3.885 16.094 -0.897 1 92.56 53 ILE B N 1
ATOM 1298 C CA . ILE B 1 53 ? -4.984 16.781 -0.218 1 92.56 53 ILE B CA 1
ATOM 1299 C C . ILE B 1 53 ? -4.43 17.891 0.676 1 92.56 53 ILE B C 1
ATOM 1301 O O . ILE B 1 53 ? -5.023 18.969 0.781 1 92.56 53 ILE B O 1
ATOM 1305 N N . LEU B 1 54 ? -3.277 17.672 1.276 1 94.62 54 LEU B N 1
ATOM 1306 C CA . LEU B 1 54 ? -2.689 18.594 2.24 1 94.62 54 LEU B CA 1
ATOM 1307 C C . LEU B 1 54 ? -1.869 19.672 1.534 1 94.62 54 LEU B C 1
ATOM 1309 O O . LEU B 1 54 ? -1.397 20.609 2.17 1 94.62 54 LEU B O 1
ATOM 1313 N N . GLY B 1 55 ? -1.613 19.422 0.26 1 93.94 55 GLY B N 1
ATOM 1314 C CA . GLY B 1 55 ? -0.829 20.375 -0.503 1 93.94 55 GLY B CA 1
ATOM 1315 C C . GLY B 1 55 ? 0.666 20.156 -0.391 1 93.94 55 GLY B C 1
ATOM 1316 O O . GLY B 1 55 ? 1.454 21.094 -0.52 1 93.94 55 GLY B O 1
ATOM 1317 N N . LEU B 1 56 ? 1.06 19.047 -0.097 1 95.69 56 LEU B N 1
ATOM 1318 C CA . LEU B 1 56 ? 2.471 18.703 0.032 1 95.69 56 LEU B CA 1
ATOM 1319 C C . LEU B 1 56 ? 3 18.078 -1.256 1 95.69 56 LEU B C 1
ATOM 1321 O O . LEU B 1 56 ? 2.219 17.641 -2.102 1 95.69 56 LEU B O 1
ATOM 1325 N N . SER B 1 57 ? 4.219 18.062 -1.336 1 92.44 57 SER B N 1
ATOM 1326 C CA . SER B 1 57 ? 4.852 17.516 -2.529 1 92.44 57 SER B CA 1
ATOM 1327 C C . SER B 1 57 ? 4.754 15.992 -2.553 1 92.44 57 SER B C 1
ATOM 1329 O O . SER B 1 57 ? 4.812 15.352 -1.506 1 92.44 57 SER B O 1
ATOM 1331 N N . VAL B 1 58 ? 4.527 15.5 -3.783 1 89.31 58 VAL B N 1
ATOM 1332 C CA . VAL B 1 58 ? 4.492 14.062 -3.99 1 89.31 58 VAL B CA 1
ATOM 1333 C C . VAL B 1 58 ? 5.512 13.664 -5.055 1 89.31 58 VAL B C 1
ATOM 1335 O O . VAL B 1 58 ? 5.867 14.477 -5.914 1 89.31 58 VAL B O 1
ATOM 1338 N N . SER B 1 59 ? 5.957 12.461 -4.82 1 77.75 59 SER B N 1
ATOM 1339 C CA . SER B 1 59 ? 6.891 11.969 -5.828 1 77.75 59 SER B CA 1
ATOM 1340 C C . SER B 1 59 ? 6.215 11.82 -7.188 1 77.75 59 SER B C 1
ATOM 1342 O O . SER B 1 59 ? 5.082 11.344 -7.273 1 77.75 59 SER B O 1
ATOM 1344 N N . LYS B 1 60 ? 6.684 12.508 -8.281 1 71 60 LYS B N 1
ATOM 1345 C CA . LYS B 1 60 ? 6.145 12.5 -9.641 1 71 60 LYS B CA 1
ATOM 1346 C C . LYS B 1 60 ? 6.496 11.203 -10.359 1 71 60 LYS B C 1
ATOM 1348 O O . LYS B 1 60 ? 6.074 10.984 -11.5 1 71 60 LYS B O 1
ATOM 1353 N N . ARG B 1 61 ? 7.195 10.453 -9.875 1 61.5 61 ARG B N 1
ATOM 1354 C CA . ARG B 1 61 ? 7.652 9.32 -10.672 1 61.5 61 ARG B CA 1
ATOM 1355 C C . ARG B 1 61 ? 6.492 8.398 -11.039 1 61.5 61 ARG B C 1
ATOM 1357 O O . ARG B 1 61 ? 5.684 8.047 -10.18 1 61.5 61 ARG B O 1
ATOM 1364 N N . PRO B 1 62 ? 6.203 8.461 -12.406 1 56.41 62 PRO B N 1
ATOM 1365 C CA . PRO B 1 62 ? 5.102 7.617 -12.891 1 56.41 62 PRO B CA 1
ATOM 1366 C C . PRO B 1 62 ? 5.219 6.168 -12.422 1 56.41 62 PRO B C 1
ATOM 1368 O O . PRO B 1 62 ? 6.25 5.527 -12.641 1 56.41 62 PRO B O 1
ATOM 1371 N N . LYS B 1 63 ? 4.852 5.828 -11.336 1 61.56 63 LYS B N 1
ATOM 1372 C CA . LYS B 1 63 ? 5.102 4.426 -11.023 1 61.56 63 LYS B CA 1
ATOM 1373 C C . LYS B 1 63 ? 4.027 3.527 -11.633 1 61.56 63 LYS B C 1
ATOM 1375 O O . LYS B 1 63 ? 2.877 3.943 -11.789 1 61.56 63 LYS B O 1
ATOM 1380 N N . ARG B 1 64 ? 4.395 2.744 -12.758 1 62.47 64 ARG B N 1
ATOM 1381 C CA . ARG B 1 64 ? 3.502 1.639 -13.086 1 62.47 64 ARG B CA 1
ATOM 1382 C C . ARG B 1 64 ? 3.318 0.707 -11.891 1 62.47 64 ARG B C 1
ATOM 1384 O O . ARG B 1 64 ? 4.176 -0.135 -11.617 1 62.47 64 ARG B O 1
ATOM 1391 N N . PRO B 1 65 ? 2.232 1.113 -11.117 1 68.62 65 PRO B N 1
ATOM 1392 C CA . PRO B 1 65 ? 2.129 0.262 -9.93 1 68.62 65 PRO B CA 1
ATOM 1393 C C . PRO B 1 65 ? 1.938 -1.213 -10.273 1 68.62 65 PRO B C 1
ATOM 1395 O O . PRO B 1 65 ? 1.03 -1.561 -11.031 1 68.62 65 PRO B O 1
ATOM 1398 N N . ARG B 1 66 ? 2.973 -2.02 -10.242 1 78.5 66 ARG B N 1
ATOM 1399 C CA . ARG B 1 66 ? 2.906 -3.473 -10.375 1 78.5 66 ARG B CA 1
ATOM 1400 C C . ARG B 1 66 ? 2.371 -4.109 -9.094 1 78.5 66 ARG B C 1
ATOM 1402 O O . ARG B 1 66 ? 2.459 -3.523 -8.016 1 78.5 66 ARG B O 1
ATOM 1409 N N . LEU B 1 67 ? 1.64 -5.176 -9.281 1 88.69 67 LEU B N 1
ATOM 1410 C CA . LEU B 1 67 ? 1.243 -5.98 -8.133 1 88.69 67 LEU B CA 1
ATOM 1411 C C . LEU B 1 67 ? 2.377 -6.906 -7.699 1 88.69 67 LEU B C 1
ATOM 1413 O O . LEU B 1 67 ? 3.066 -7.484 -8.539 1 88.69 67 LEU B O 1
ATOM 1417 N N . THR B 1 68 ? 2.635 -6.91 -6.449 1 90.31 68 THR B N 1
ATOM 1418 C CA . THR B 1 68 ? 3.674 -7.801 -5.938 1 90.31 68 THR B CA 1
ATOM 1419 C C . THR B 1 68 ? 3.113 -8.719 -4.852 1 90.31 68 THR B C 1
ATOM 1421 O O . THR B 1 68 ? 2.139 -8.367 -4.184 1 90.31 68 THR B O 1
ATOM 1424 N N . VAL B 1 69 ? 3.646 -9.922 -4.816 1 91.38 69 VAL B N 1
ATOM 1425 C CA . VAL B 1 69 ? 3.328 -10.852 -3.734 1 91.38 69 VAL B CA 1
ATOM 1426 C C . VAL B 1 69 ? 4.598 -11.562 -3.271 1 91.38 69 VAL B C 1
ATOM 1428 O O . VAL B 1 69 ? 5.465 -11.891 -4.086 1 91.38 69 VAL B O 1
ATOM 1431 N N . SER B 1 70 ? 4.684 -11.68 -2.01 1 91.69 70 SER B N 1
ATOM 1432 C CA . SER B 1 70 ? 5.793 -12.438 -1.445 1 91.69 70 SER B CA 1
ATOM 1433 C C . SER B 1 70 ? 5.457 -13.922 -1.356 1 91.69 70 SER B C 1
ATOM 1435 O O . SER B 1 70 ? 4.434 -14.305 -0.779 1 91.69 70 SER B O 1
ATOM 1437 N N . LEU B 1 71 ? 6.383 -14.75 -1.918 1 93.25 71 LEU B N 1
ATOM 1438 C CA . LEU B 1 71 ? 6.238 -16.203 -1.865 1 93.25 71 LEU B CA 1
ATOM 1439 C C . LEU B 1 71 ? 7.43 -16.844 -1.162 1 93.25 71 LEU B C 1
ATOM 1441 O O . LEU B 1 71 ? 8.578 -16.594 -1.534 1 93.25 71 LEU B O 1
ATOM 1445 N N . ASN B 1 72 ? 7.117 -17.641 -0.227 1 91.69 72 ASN B N 1
ATOM 1446 C CA . ASN B 1 72 ? 8.188 -18.375 0.433 1 91.69 72 ASN B CA 1
ATOM 1447 C C . ASN B 1 72 ? 8.258 -19.828 -0.056 1 91.69 72 ASN B C 1
ATOM 1449 O O . ASN B 1 72 ? 7.516 -20.219 -0.955 1 91.69 72 ASN B O 1
ATOM 1453 N N . ALA B 1 73 ? 9.141 -20.625 0.499 1 91.38 73 ALA B N 1
ATOM 1454 C CA . ALA B 1 73 ? 9.359 -22 0.05 1 91.38 73 ALA B CA 1
ATOM 1455 C C . ALA B 1 73 ? 8.102 -22.844 0.24 1 91.38 73 ALA B C 1
ATOM 1457 O O . ALA B 1 73 ? 7.758 -23.656 -0.623 1 91.38 73 ALA B O 1
ATOM 1458 N N . GLU B 1 74 ? 7.469 -22.656 1.293 1 93.69 74 GLU B N 1
ATOM 1459 C CA . GLU B 1 74 ? 6.238 -23.391 1.565 1 93.69 74 GLU B CA 1
ATOM 1460 C C . GLU B 1 74 ? 5.152 -23.047 0.556 1 93.69 74 GLU B C 1
ATOM 1462 O O . GLU B 1 74 ? 4.41 -23.922 0.104 1 93.69 74 GLU B O 1
ATOM 1467 N N . ASP B 1 75 ? 5.043 -21.844 0.244 1 95.81 75 ASP B N 1
ATOM 1468 C CA . ASP B 1 75 ? 4.082 -21.406 -0.765 1 95.81 75 ASP B CA 1
ATOM 1469 C C . ASP B 1 75 ? 4.336 -22.094 -2.102 1 95.81 75 ASP B C 1
ATOM 1471 O O . ASP B 1 75 ? 3.396 -22.531 -2.771 1 95.81 75 ASP B O 1
ATOM 1475 N N . TYR B 1 76 ? 5.621 -22.172 -2.447 1 95.25 76 TYR B N 1
ATOM 1476 C CA . TYR B 1 76 ? 5.957 -22.812 -3.709 1 95.25 76 TYR B CA 1
ATOM 1477 C C . TYR B 1 76 ? 5.555 -24.281 -3.691 1 95.25 76 TYR B C 1
ATOM 1479 O O . TYR B 1 76 ? 5.121 -24.828 -4.711 1 95.25 76 TYR B O 1
ATOM 1487 N N . VAL B 1 77 ? 5.676 -24.906 -2.586 1 96.25 77 VAL B N 1
ATOM 1488 C CA . VAL B 1 77 ? 5.262 -26.312 -2.461 1 96.25 77 VAL B CA 1
ATOM 1489 C C . VAL B 1 77 ? 3.754 -26.422 -2.67 1 96.25 77 VAL B C 1
ATOM 1491 O O . VAL B 1 77 ? 3.289 -27.281 -3.412 1 96.25 77 VAL B O 1
ATOM 1494 N N . ILE B 1 78 ? 3.018 -25.562 -2.064 1 96.69 78 ILE B N 1
ATOM 1495 C CA . ILE B 1 78 ? 1.562 -25.562 -2.164 1 96.69 78 ILE B CA 1
ATOM 1496 C C . ILE B 1 78 ? 1.143 -25.297 -3.609 1 96.69 78 ILE B C 1
ATOM 1498 O O . ILE B 1 78 ? 0.302 -26.016 -4.16 1 96.69 78 ILE B O 1
ATOM 1502 N N . LEU B 1 79 ? 1.735 -24.359 -4.227 1 97.25 79 LEU B N 1
ATOM 1503 C CA . LEU B 1 79 ? 1.396 -24 -5.598 1 97.25 79 LEU B CA 1
ATOM 1504 C C . LEU B 1 79 ? 1.803 -25.109 -6.57 1 97.25 79 LEU B C 1
ATOM 1506 O O . LEU B 1 79 ? 1.098 -25.359 -7.547 1 97.25 79 LEU B O 1
ATOM 1510 N N . ALA B 1 80 ? 2.932 -25.672 -6.305 1 97.5 80 ALA B N 1
ATOM 1511 C CA . ALA B 1 80 ? 3.375 -26.781 -7.137 1 97.5 80 ALA B CA 1
ATOM 1512 C C . ALA B 1 80 ? 2.354 -27.922 -7.129 1 97.5 80 ALA B C 1
ATOM 1514 O O . ALA B 1 80 ? 2.033 -28.484 -8.18 1 97.5 80 ALA B O 1
ATOM 1515 N N . GLN B 1 81 ? 1.843 -28.188 -6.012 1 97.38 81 GLN B N 1
ATOM 1516 C CA . GLN B 1 81 ? 0.816 -29.219 -5.879 1 97.38 81 GLN B CA 1
ATOM 1517 C C . GLN B 1 81 ? -0.464 -28.812 -6.602 1 97.38 81 GLN B C 1
ATOM 1519 O O . GLN B 1 81 ? -1.058 -29.625 -7.32 1 97.38 81 GLN B O 1
ATOM 1524 N N . LYS B 1 82 ? -0.814 -27.609 -6.422 1 96.44 82 LYS B N 1
ATOM 1525 C CA . LYS B 1 82 ? -2.025 -27.094 -7.051 1 96.44 82 LYS B CA 1
ATOM 1526 C C . LYS B 1 82 ? -1.952 -27.203 -8.57 1 96.44 82 LYS B C 1
ATOM 1528 O O . LYS B 1 82 ? -2.953 -27.516 -9.227 1 96.44 82 LYS B O 1
ATOM 1533 N N . TYR B 1 83 ? -0.753 -27.031 -9.07 1 97.31 83 TYR B N 1
ATOM 1534 C CA . TYR B 1 83 ? -0.614 -26.938 -10.523 1 97.31 83 TYR B CA 1
ATOM 1535 C C . TYR B 1 83 ? -0.025 -28.219 -11.094 1 97.31 83 TYR B C 1
ATOM 1537 O O . TYR B 1 83 ? 0.23 -28.312 -12.297 1 97.31 83 TYR B O 1
ATOM 1545 N N . GLY B 1 84 ? 0.234 -29.156 -10.234 1 97.38 84 GLY B N 1
ATOM 1546 C CA . GLY B 1 84 ? 0.82 -30.406 -10.688 1 97.38 84 GLY B CA 1
ATOM 1547 C C . GLY B 1 84 ? 2.254 -30.25 -11.164 1 97.38 84 GLY B C 1
ATOM 1548 O O . GLY B 1 84 ? 2.639 -30.828 -12.188 1 97.38 84 GLY B O 1
ATOM 1549 N N . LEU B 1 85 ? 2.986 -29.453 -10.484 1 97.56 85 LEU B N 1
ATOM 1550 C CA . LEU B 1 85 ? 4.371 -29.172 -10.836 1 97.56 85 LEU B CA 1
ATOM 1551 C C . LEU B 1 85 ? 5.309 -29.516 -9.68 1 97.56 85 LEU B C 1
ATOM 1553 O O . LEU B 1 85 ? 4.852 -29.891 -8.602 1 97.56 85 LEU B O 1
ATOM 1557 N N . GLU B 1 86 ? 6.574 -29.469 -10.055 1 96.75 86 GLU B N 1
ATOM 1558 C CA . GLU B 1 86 ? 7.578 -29.562 -9 1 96.75 86 GLU B CA 1
ATOM 1559 C C . GLU B 1 86 ? 7.812 -28.188 -8.352 1 96.75 86 GLU B C 1
ATOM 1561 O O . GLU B 1 86 ? 7.844 -27.172 -9.039 1 96.75 86 GLU B O 1
ATOM 1566 N N . SER B 1 87 ? 8.094 -28.172 -7.043 1 93.81 87 SER B N 1
ATOM 1567 C CA . SER B 1 87 ? 8.266 -26.922 -6.301 1 93.81 87 SER B CA 1
ATOM 1568 C C . SER B 1 87 ? 9.477 -26.141 -6.805 1 93.81 87 SER B C 1
ATOM 1570 O O . SER B 1 87 ? 9.531 -24.922 -6.668 1 93.81 87 SER B O 1
ATOM 1572 N N . GLU B 1 88 ? 10.367 -26.859 -7.449 1 93.56 88 GLU B N 1
ATOM 1573 C CA . GLU B 1 88 ? 11.586 -26.234 -7.953 1 93.56 88 GLU B CA 1
ATOM 1574 C C . GLU B 1 88 ? 11.336 -25.547 -9.297 1 93.56 88 GLU B C 1
ATOM 1576 O O . GLU B 1 88 ? 12.156 -24.75 -9.75 1 93.56 88 GLU B O 1
ATOM 1581 N N . SER B 1 89 ? 10.219 -25.828 -9.898 1 94.62 89 SER B N 1
ATOM 1582 C CA . SER B 1 89 ? 9.867 -25.219 -11.164 1 94.62 89 SER B CA 1
ATOM 1583 C C . SER B 1 89 ? 9.242 -23.844 -10.953 1 94.62 89 SER B C 1
ATOM 1585 O O . SER B 1 89 ? 8.109 -23.594 -11.383 1 94.62 89 SER B O 1
ATOM 1587 N N . GLN B 1 90 ? 9.992 -22.891 -10.398 1 91.81 90 GLN B N 1
ATOM 1588 C CA . GLN B 1 90 ? 9.477 -21.609 -9.93 1 91.81 90 GLN B CA 1
ATOM 1589 C C . GLN B 1 90 ? 8.969 -20.766 -11.094 1 91.81 90 GLN B C 1
ATOM 1591 O O . GLN B 1 90 ? 7.945 -20.078 -10.977 1 91.81 90 GLN B O 1
ATOM 1596 N N . LEU B 1 91 ? 9.688 -20.844 -12.18 1 93.25 91 LEU B N 1
ATOM 1597 C CA . LEU B 1 91 ? 9.289 -20.047 -13.328 1 93.25 91 LEU B CA 1
ATOM 1598 C C . LEU B 1 91 ? 7.922 -20.469 -13.844 1 93.25 91 LEU B C 1
ATOM 1600 O O . LEU B 1 91 ? 7.066 -19.625 -14.133 1 93.25 91 LEU B O 1
ATOM 1604 N N . GLU B 1 92 ? 7.785 -21.781 -13.961 1 95.56 92 GLU B N 1
ATOM 1605 C CA . GLU B 1 92 ? 6.508 -22.312 -14.43 1 95.56 92 GLU B CA 1
ATOM 1606 C C . GLU B 1 92 ? 5.391 -22.031 -13.43 1 95.56 92 GLU B C 1
ATOM 1608 O O . GLU B 1 92 ? 4.262 -21.734 -13.812 1 95.56 92 GLU B O 1
ATOM 1613 N N . ILE B 1 93 ? 5.73 -22.109 -12.195 1 95.88 93 ILE B N 1
ATOM 1614 C CA . ILE B 1 93 ? 4.75 -21.828 -11.156 1 95.88 93 ILE B CA 1
ATOM 1615 C C . ILE B 1 93 ? 4.309 -20.375 -11.258 1 95.88 93 ILE B C 1
ATOM 1617 O O . ILE B 1 93 ? 3.113 -20.078 -11.188 1 95.88 93 ILE B O 1
ATOM 1621 N N . LYS B 1 94 ? 5.242 -19.484 -11.43 1 93.62 94 LYS B N 1
ATOM 1622 C CA . LYS B 1 94 ? 4.922 -18.078 -11.547 1 93.62 94 LYS B CA 1
ATOM 1623 C C . LYS B 1 94 ? 4.023 -17.812 -12.758 1 93.62 94 LYS B C 1
ATOM 1625 O O . LYS B 1 94 ? 3.113 -16.984 -12.688 1 93.62 94 LYS B O 1
ATOM 1630 N N . LYS B 1 95 ? 4.23 -18.484 -13.812 1 93.69 95 LYS B N 1
ATOM 1631 C CA . LYS B 1 95 ? 3.395 -18.344 -15 1 93.69 95 LYS B CA 1
ATOM 1632 C C . LYS B 1 95 ? 1.96 -18.781 -14.711 1 93.69 95 LYS B C 1
ATOM 1634 O O . LYS B 1 95 ? 1.011 -18.109 -15.109 1 93.69 95 LYS B O 1
ATOM 1639 N N . ARG B 1 96 ? 1.833 -19.906 -14.047 1 95 96 ARG B N 1
ATOM 1640 C CA . ARG B 1 96 ? 0.508 -20.406 -13.711 1 95 96 ARG B CA 1
ATOM 1641 C C . ARG B 1 96 ? -0.218 -19.469 -12.758 1 95 96 ARG B C 1
ATOM 1643 O O . ARG B 1 96 ? -1.439 -19.328 -12.836 1 95 96 ARG B O 1
ATOM 1650 N N . VAL B 1 97 ? 0.567 -18.969 -11.852 1 94.69 97 VAL B N 1
ATOM 1651 C CA . VAL B 1 97 ? 0.015 -17.984 -10.922 1 94.69 97 VAL B CA 1
ATOM 1652 C C . VAL B 1 97 ? -0.574 -16.812 -11.695 1 94.69 97 VAL B C 1
ATOM 1654 O O . VAL B 1 97 ? -1.692 -16.375 -11.414 1 94.69 97 VAL B O 1
ATOM 1657 N N . LEU B 1 98 ? 0.163 -16.297 -12.602 1 92.38 98 LEU B N 1
ATOM 1658 C CA . LEU B 1 98 ? -0.313 -15.188 -13.43 1 92.38 98 LEU B CA 1
ATOM 1659 C C . LEU B 1 98 ? -1.603 -15.562 -14.148 1 92.38 98 LEU B C 1
ATOM 1661 O O . LEU B 1 98 ? -2.549 -14.773 -14.188 1 92.38 98 LEU B O 1
ATOM 1665 N N . ASP B 1 99 ? -1.664 -16.719 -14.664 1 92.88 99 ASP B N 1
ATOM 1666 C CA . ASP B 1 99 ? -2.852 -17.203 -15.367 1 92.88 99 ASP B CA 1
ATOM 1667 C C . ASP B 1 99 ? -4.059 -17.25 -14.438 1 92.88 99 ASP B C 1
ATOM 1669 O O . ASP B 1 99 ? -5.168 -16.875 -14.828 1 92.88 99 ASP B O 1
ATOM 1673 N N . ASP B 1 100 ? -3.793 -17.672 -13.281 1 92.88 100 ASP B N 1
ATOM 1674 C CA . ASP B 1 100 ? -4.867 -17.75 -12.297 1 92.88 100 ASP B CA 1
ATOM 1675 C C . ASP B 1 100 ? -5.414 -16.359 -11.977 1 92.88 100 ASP B C 1
ATOM 1677 O O . ASP B 1 100 ? -6.625 -16.172 -11.844 1 92.88 100 ASP B O 1
ATOM 1681 N N . LEU B 1 101 ? -4.551 -15.453 -11.852 1 92.12 101 LEU B N 1
ATOM 1682 C CA . LEU B 1 101 ? -4.965 -14.086 -11.531 1 92.12 101 LEU B CA 1
ATOM 1683 C C . LEU B 1 101 ? -5.777 -13.484 -12.672 1 92.12 101 LEU B C 1
ATOM 1685 O O . LEU B 1 101 ? -6.805 -12.844 -12.438 1 92.12 101 LEU B O 1
ATOM 1689 N N . VAL B 1 102 ? -5.336 -13.688 -13.828 1 90.81 102 VAL B N 1
ATOM 1690 C CA . VAL B 1 102 ? -6.043 -13.18 -14.992 1 90.81 102 VAL B CA 1
ATOM 1691 C C . VAL B 1 102 ? -7.43 -13.82 -15.078 1 90.81 102 VAL B C 1
ATOM 1693 O O . VAL B 1 102 ? -8.43 -13.133 -15.305 1 90.81 102 VAL B O 1
ATOM 1696 N N . HIS B 1 103 ? -7.461 -15.125 -14.852 1 90.5 103 HIS B N 1
ATOM 1697 C CA . HIS B 1 103 ? -8.727 -15.852 -14.906 1 90.5 103 HIS B CA 1
ATOM 1698 C C . HIS B 1 103 ? -9.688 -15.367 -13.828 1 90.5 103 HIS B C 1
ATOM 1700 O O . HIS B 1 103 ? -10.891 -15.219 -14.078 1 90.5 103 HIS B O 1
ATOM 1706 N N . PHE B 1 104 ? -9.242 -15.172 -12.734 1 87.31 104 PHE B N 1
ATOM 1707 C CA . PHE B 1 104 ? -10.062 -14.695 -11.625 1 87.31 104 PHE B CA 1
ATOM 1708 C C . PHE B 1 104 ? -10.734 -13.375 -11.977 1 87.31 104 PHE B C 1
ATOM 1710 O O . PHE B 1 104 ? -11.938 -13.211 -11.781 1 87.31 104 PHE B O 1
ATOM 1717 N N . VAL B 1 105 ? -9.977 -12.445 -12.461 1 86.38 105 VAL B N 1
ATOM 1718 C CA . VAL B 1 105 ? -10.492 -11.117 -12.781 1 86.38 105 VAL B CA 1
ATOM 1719 C C . VAL B 1 105 ? -11.516 -11.219 -13.914 1 86.38 105 VAL B C 1
ATOM 1721 O O . VAL B 1 105 ? -12.547 -10.547 -13.883 1 86.38 105 VAL B O 1
ATOM 1724 N N . ASP B 1 106 ? -11.234 -12.031 -14.867 1 87.25 106 ASP B N 1
ATOM 1725 C CA . ASP B 1 106 ? -12.133 -12.188 -16.016 1 87.25 106 ASP B CA 1
ATOM 1726 C C . ASP B 1 106 ? -13.469 -12.789 -15.578 1 87.25 106 ASP B C 1
ATOM 1728 O O . ASP B 1 106 ? -14.523 -12.43 -16.109 1 87.25 106 ASP B O 1
ATOM 1732 N N . THR B 1 107 ? -13.383 -13.656 -14.688 1 84.88 107 THR B N 1
ATOM 1733 C CA . THR B 1 107 ? -14.609 -14.297 -14.211 1 84.88 107 THR B CA 1
ATOM 1734 C C . THR B 1 107 ? -15.43 -13.344 -13.359 1 84.88 107 THR B C 1
ATOM 1736 O O . THR B 1 107 ? -16.656 -13.391 -13.375 1 84.88 107 THR B O 1
ATOM 1739 N N . LYS B 1 108 ? -14.75 -12.562 -12.57 1 79.44 108 LYS B N 1
ATOM 1740 C CA . LYS B 1 108 ? -15.461 -11.602 -11.734 1 79.44 108 LYS B CA 1
ATOM 1741 C C . LYS B 1 108 ? -16.078 -10.484 -12.57 1 79.44 108 LYS B C 1
ATOM 1743 O O . LYS B 1 108 ? -17.188 -10.016 -12.273 1 79.44 108 LYS B O 1
ATOM 1748 N N . SER B 1 109 ? -15.375 -9.969 -13.453 1 70 109 SER B N 1
ATOM 1749 C CA . SER B 1 109 ? -15.914 -8.938 -14.328 1 70 109 SER B CA 1
ATOM 1750 C C . SER B 1 109 ? -17.094 -9.461 -15.141 1 70 109 SER B C 1
ATOM 1752 O O . SER B 1 109 ? -17.953 -8.688 -15.562 1 70 109 SER B O 1
ATOM 1754 N N . SER B 1 110 ? -17.125 -10.656 -15.359 1 63.91 110 SER B N 1
ATOM 1755 C CA . SER B 1 110 ? -18.203 -11.273 -16.125 1 63.91 110 SER B CA 1
ATOM 1756 C C . SER B 1 110 ? -19.438 -11.469 -15.25 1 63.91 110 SER B C 1
ATOM 1758 O O . SER B 1 110 ? -20.547 -1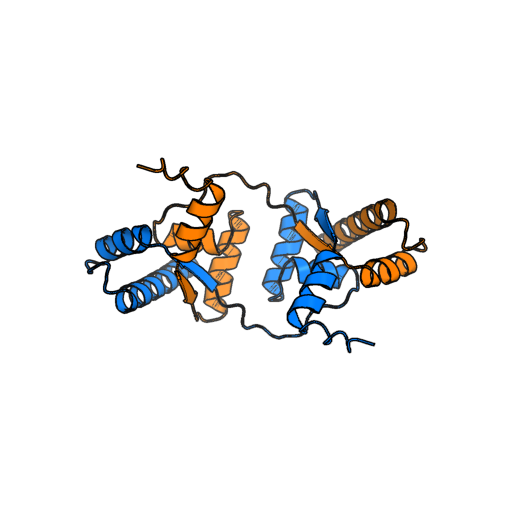1.688 -15.773 1 63.91 110 SER B O 1
ATOM 1760 N N . LYS B 1 111 ? -19.234 -11.422 -13.984 1 55.06 111 LYS B N 1
ATOM 1761 C CA . LYS B 1 111 ? -20.438 -11.531 -13.148 1 55.06 111 LYS B CA 1
ATOM 1762 C C . LYS B 1 111 ? -20.922 -10.148 -12.719 1 55.06 111 LYS B C 1
ATOM 1764 O O . LYS B 1 111 ? -20.125 -9.258 -12.43 1 55.06 111 LYS B O 1
#

Solvent-accessible surface area (backbone atoms only — not comparable to full-atom values): 13003 Å² total; per-residue (Å²): 128,84,76,74,71,75,71,57,68,67,54,53,50,47,51,53,54,65,60,32,42,78,45,75,42,91,61,57,68,69,56,49,46,50,49,42,50,51,10,56,77,71,68,45,50,50,43,48,42,51,30,51,76,72,68,44,86,61,86,74,74,79,61,80,82,60,52,54,40,79,41,38,71,67,51,36,46,53,49,13,59,75,69,73,49,57,52,84,43,50,69,62,49,52,52,52,50,52,50,50,53,55,50,52,50,54,55,51,71,71,96,130,83,78,74,72,76,73,56,69,68,54,52,51,47,49,52,54,64,61,30,43,77,45,75,42,91,62,58,68,69,55,49,47,52,50,42,49,51,9,54,77,69,67,45,49,50,43,48,42,50,30,51,76,74,68,45,86,63,88,76,69,80,63,79,84,60,50,55,40,78,41,39,71,67,51,35,45,53,50,12,60,75,68,73,48,57,53,82,44,50,68,61,48,52,52,51,50,53,50,51,54,53,49,51,50,55,54,52,71,71,96